Protein AF-A0A9Q0EHQ5-F1 (afdb_monomer)

Organism: NCBI:txid630683

pLDDT: mean 83.18, std 15.39, range [36.91, 96.44]

Radius of gyration: 25.0 Å; Cα contacts (8 Å, |Δi|>4): 303; chains: 1; bounding box: 48×62×59 Å

Nearest PDB structures (foldseek):
  5j67-assembly4_D  TM=9.734E-01  e=1.159E-22  Homo sapiens
  5j67-assembly2_B  TM=9.767E-01  e=1.546E-22  Homo sapiens
  5j67-assembly3_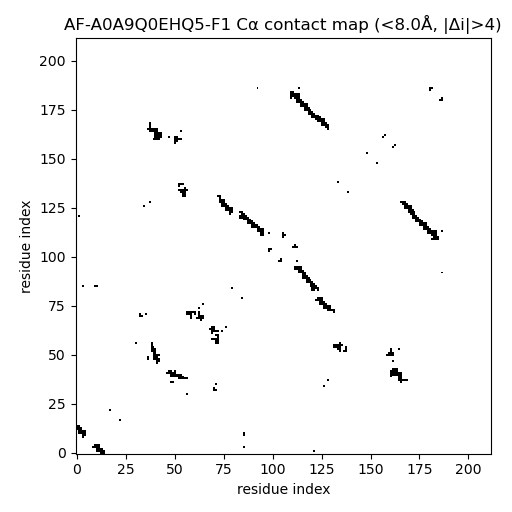C  TM=9.743E-01  e=1.946E-22  Homo sapiens
  5j69-assembly2_B-3  TM=9.612E-01  e=1.459E-22  Homo sapiens
  5j69-assembly1_A-2  TM=8.708E-01  e=6.902E-22  Homo sapiens

InterPro domains:
  IPR020864 Membrane attack complex component/perforin (MACPF) domain [PF01823] (116-192)
  IPR026995 Astrotactin [PTHR16592] (1-196)

Sequence (212 aa):
EYKLAADGRSCLLQTDTCEGARCPRHQVPFNHTLFGEMLHGYNNKSQEVNLGQIFQMTFRDNNFIKDFPQLADGLMVIPLPVEEQCRGVLSEPLPNLQLLTGDAQFNEAMGYPMVQQWRVRSNLYRVKLSSITLSAGFSKVLKTLSAESLRAELLVFLQQYGSHYLSEALYGSELSCNIYFPSKKAQQQLWLQYQKVIVDLYTTHITERGSE

Solvent-accessible surface area (backbone atoms only — not comparable to full-atom values): 12479 Å² total; per-residue (Å²): 95,73,41,78,32,98,81,77,79,47,72,40,74,73,50,75,81,81,82,55,99,81,50,81,77,74,80,62,55,95,86,66,53,82,77,42,55,51,34,11,8,25,22,84,88,81,69,45,67,60,24,42,59,48,34,48,83,45,70,84,50,93,46,67,49,93,98,53,71,80,34,44,46,35,62,46,75,42,74,56,59,73,86,65,38,67,36,72,46,72,53,76,78,39,72,40,60,80,62,63,54,78,90,51,82,73,53,75,92,58,35,62,39,24,33,29,44,40,36,35,33,27,74,40,30,42,37,32,66,46,90,73,55,69,13,72,67,41,53,52,55,54,70,70,56,53,98,82,58,52,73,67,57,55,51,53,46,37,70,48,36,22,76,44,66,50,57,65,49,81,47,62,47,76,51,77,46,78,46,79,33,78,13,55,62,57,46,52,53,53,49,54,52,48,54,49,55,51,53,53,53,54,55,53,58,49,58,62,66,73,75,118

Structure (mmCIF, N/CA/C/O backbone):
data_AF-A0A9Q0EHQ5-F1
#
_entry.id   AF-A0A9Q0EHQ5-F1
#
loop_
_atom_site.group_PDB
_atom_site.id
_atom_site.type_symbol
_atom_site.label_atom_id
_atom_site.label_alt_id
_atom_site.label_comp_id
_atom_site.label_asym_id
_atom_site.label_entity_id
_atom_site.label_seq_id
_atom_site.pdbx_PDB_ins_code
_atom_site.Cartn_x
_atom_site.Cartn_y
_atom_site.Cartn_z
_atom_site.occupancy
_atom_site.B_iso_or_equiv
_atom_site.auth_seq_id
_atom_site.auth_comp_id
_atom_site.auth_asym_id
_atom_site.auth_atom_id
_atom_site.pdbx_PDB_model_num
ATOM 1 N N . GLU A 1 1 ? -6.687 12.410 -10.246 1.00 53.84 1 GLU A N 1
ATOM 2 C CA . GLU A 1 1 ? -5.488 11.877 -10.935 1.00 53.84 1 GLU A CA 1
ATOM 3 C C . GLU A 1 1 ? -4.434 12.969 -11.043 1.00 53.84 1 GLU A C 1
ATOM 5 O O . GLU A 1 1 ? -4.819 14.125 -11.141 1.00 53.84 1 GLU A O 1
ATOM 10 N N . TYR A 1 2 ? -3.139 12.646 -10.985 1.00 61.25 2 TYR A N 1
ATOM 11 C CA . TYR A 1 2 ? -2.051 13.618 -11.162 1.00 61.25 2 TYR A CA 1
ATOM 12 C C . TYR A 1 2 ? -1.172 13.201 -12.341 1.00 61.25 2 TYR A C 1
ATOM 14 O O . TYR A 1 2 ? -0.784 12.037 -12.442 1.00 61.25 2 TYR A O 1
ATOM 22 N N . LYS A 1 3 ? -0.833 14.156 -13.207 1.00 64.75 3 LYS A N 1
ATOM 23 C CA . LYS A 1 3 ? 0.084 13.980 -14.335 1.00 64.75 3 LYS A CA 1
ATOM 24 C C . LYS A 1 3 ? 1.384 14.723 -14.059 1.00 64.75 3 LYS A C 1
ATOM 26 O O . LYS A 1 3 ? 1.354 15.850 -13.574 1.00 64.75 3 LYS A O 1
ATOM 31 N N . LEU A 1 4 ? 2.519 14.120 -14.409 1.00 62.22 4 LEU A N 1
ATOM 32 C CA . LEU A 1 4 ? 3.810 14.807 -14.369 1.00 62.22 4 LEU A CA 1
ATOM 33 C C . LEU A 1 4 ? 3.771 16.027 -15.308 1.00 62.22 4 LEU A C 1
ATOM 35 O O . LEU A 1 4 ? 3.395 15.913 -16.478 1.00 62.22 4 LEU A O 1
ATOM 39 N N . ALA A 1 5 ? 4.110 17.195 -14.775 1.00 69.88 5 ALA A N 1
ATOM 40 C CA . ALA A 1 5 ? 4.168 18.446 -15.506 1.00 69.88 5 ALA A CA 1
ATOM 41 C C . ALA A 1 5 ? 5.309 18.418 -16.533 1.00 69.88 5 ALA A C 1
ATOM 43 O O . ALA A 1 5 ? 6.252 17.631 -16.432 1.00 69.88 5 ALA A O 1
ATOM 44 N N . ALA A 1 6 ? 5.235 19.306 -17.526 1.00 66.81 6 ALA A N 1
ATOM 45 C CA . ALA A 1 6 ? 6.227 19.392 -18.601 1.00 66.81 6 ALA A CA 1
ATOM 46 C C . ALA A 1 6 ? 7.642 19.767 -18.111 1.00 66.81 6 ALA A C 1
ATOM 48 O O . ALA A 1 6 ? 8.610 19.580 -18.840 1.00 66.81 6 ALA A O 1
ATOM 49 N N . ASP A 1 7 ? 7.770 20.261 -16.877 1.00 67.25 7 ASP A N 1
ATOM 50 C CA . ASP A 1 7 ? 9.053 20.540 -16.225 1.00 67.25 7 ASP A CA 1
ATOM 51 C C . ASP A 1 7 ? 9.758 19.278 -15.683 1.00 67.25 7 ASP A C 1
ATOM 53 O O . ASP A 1 7 ? 10.899 19.356 -15.222 1.00 67.25 7 ASP A O 1
ATOM 57 N N . GLY A 1 8 ? 9.084 18.120 -15.717 1.00 67.81 8 GLY A N 1
ATOM 58 C CA . GLY A 1 8 ? 9.585 16.837 -15.225 1.00 67.81 8 GLY A CA 1
ATOM 59 C C . GLY A 1 8 ? 9.796 16.768 -13.709 1.00 67.81 8 GLY A C 1
ATOM 60 O O . GLY A 1 8 ? 10.384 15.799 -13.231 1.00 67.81 8 GLY A O 1
ATOM 61 N N . ARG A 1 9 ? 9.362 17.782 -12.952 1.00 58.88 9 ARG A N 1
ATOM 62 C CA . ARG A 1 9 ? 9.613 17.926 -11.505 1.00 58.88 9 ARG A CA 1
ATOM 63 C C . ARG A 1 9 ? 8.342 18.157 -10.699 1.00 58.88 9 ARG A C 1
ATOM 65 O O . ARG A 1 9 ? 8.301 17.791 -9.529 1.00 58.88 9 ARG A O 1
ATOM 72 N N . SER A 1 10 ? 7.315 18.725 -11.315 1.00 51.94 10 SER A N 1
ATOM 73 C CA . SER A 1 10 ? 6.050 19.053 -10.667 1.00 51.94 10 SER A CA 1
ATOM 74 C C . SER A 1 10 ? 4.953 18.086 -11.111 1.00 51.94 10 SER A C 1
ATOM 76 O O . SER A 1 10 ? 5.002 17.534 -12.205 1.00 51.94 10 SER A O 1
ATOM 78 N N . CYS A 1 11 ? 3.935 17.874 -10.281 1.00 69.00 11 CYS A N 1
ATOM 79 C CA . CYS A 1 11 ? 2.743 17.104 -10.639 1.00 69.00 11 CYS A CA 1
ATOM 80 C C . CYS A 1 11 ? 1.541 18.044 -10.747 1.00 69.00 11 CYS A C 1
ATOM 82 O O . CYS A 1 11 ? 1.252 18.792 -9.817 1.00 69.00 11 CYS A O 1
ATOM 84 N N . LEU A 1 12 ? 0.830 17.992 -11.871 1.00 64.25 12 LEU A N 1
ATOM 85 C CA . LEU A 1 12 ? -0.409 18.727 -12.105 1.00 64.25 12 LEU A CA 1
ATOM 86 C C . LEU A 1 12 ? -1.595 17.823 -11.784 1.00 64.25 12 LEU A C 1
ATOM 88 O O . LEU A 1 12 ? -1.669 16.695 -12.277 1.00 64.25 12 LEU A O 1
ATOM 92 N N . LEU A 1 13 ? -2.525 18.315 -10.969 1.00 63.28 13 LEU A N 1
ATOM 93 C CA . LEU A 1 13 ? -3.799 17.645 -10.736 1.00 63.28 13 LEU A CA 1
ATOM 94 C C . LEU A 1 13 ? -4.579 17.623 -12.062 1.00 63.28 13 LEU A C 1
ATOM 96 O O . LEU A 1 13 ? -4.872 18.661 -12.642 1.00 63.28 13 LEU A O 1
ATOM 100 N N . GLN A 1 14 ? -4.862 16.430 -12.571 1.00 56.75 14 GLN A N 1
ATOM 101 C CA . GLN A 1 14 ? -5.563 16.195 -13.834 1.00 56.75 14 GLN A CA 1
ATOM 102 C C . GLN A 1 14 ? -7.089 16.177 -13.680 1.00 56.75 14 GLN A C 1
ATOM 104 O O . GLN A 1 14 ? -7.806 16.257 -14.673 1.00 56.75 14 GLN A O 1
ATOM 109 N N . THR A 1 15 ? -7.589 16.083 -12.449 1.00 50.59 15 THR A N 1
ATOM 110 C CA . THR A 1 15 ? -9.020 16.124 -12.134 1.00 50.59 15 THR A CA 1
ATOM 111 C C . THR A 1 15 ? -9.221 16.994 -10.904 1.00 50.59 15 THR A C 1
ATOM 113 O O . THR A 1 15 ? -8.851 16.570 -9.807 1.00 50.59 15 THR A O 1
ATOM 116 N N . ASP A 1 16 ? -9.800 18.181 -11.075 1.00 50.28 16 ASP A N 1
ATOM 117 C CA . ASP A 1 16 ? -10.317 18.946 -9.943 1.00 50.28 16 ASP A CA 1
ATOM 118 C C . ASP A 1 16 ? -11.328 18.109 -9.156 1.00 50.28 16 ASP A C 1
ATOM 120 O O . ASP A 1 16 ? -12.024 17.237 -9.693 1.00 50.28 16 ASP A O 1
ATOM 124 N N . THR A 1 17 ? -11.390 18.387 -7.858 1.00 53.06 17 THR A N 1
ATOM 125 C CA . THR A 1 17 ? -12.430 17.925 -6.947 1.00 53.06 17 THR A CA 1
ATOM 126 C C . THR A 1 17 ? -13.787 18.123 -7.617 1.00 53.06 17 THR A C 1
ATOM 128 O O . THR A 1 17 ? -14.122 19.225 -8.043 1.00 53.06 17 THR A O 1
ATOM 131 N N . CYS A 1 18 ? -14.562 17.049 -7.763 1.00 46.91 18 CYS A N 1
ATOM 132 C CA . CYS A 1 18 ? -15.895 17.120 -8.349 1.00 46.91 18 CYS A CA 1
ATOM 133 C C . CYS A 1 18 ? -16.799 17.946 -7.411 1.00 46.91 18 CYS A C 1
ATOM 135 O O . CYS A 1 18 ? -17.417 17.404 -6.497 1.00 46.91 18 CYS A O 1
ATOM 137 N N . GLU A 1 19 ? -16.851 19.265 -7.600 1.00 48.97 19 GLU A N 1
ATOM 138 C CA . GLU A 1 19 ? -17.782 20.161 -6.918 1.00 48.97 19 GLU A CA 1
ATOM 139 C C . GLU A 1 19 ? -18.944 20.492 -7.860 1.00 48.97 19 GLU A C 1
ATOM 141 O O . GLU A 1 19 ? -18.844 21.312 -8.771 1.00 48.97 19 GLU A O 1
ATOM 146 N N . GLY A 1 20 ? -20.075 19.808 -7.667 1.00 45.97 20 GLY A N 1
ATOM 147 C CA . GLY A 1 20 ? -21.303 20.074 -8.412 1.00 45.97 20 GLY A CA 1
ATOM 148 C C . GLY A 1 20 ? -22.399 19.029 -8.196 1.00 45.97 20 GLY A C 1
ATOM 149 O O . GLY A 1 20 ? -22.145 17.880 -7.844 1.00 45.97 20 GLY A O 1
ATOM 150 N N . ALA A 1 21 ? -23.650 19.411 -8.470 1.00 46.53 21 ALA A N 1
ATOM 151 C CA . ALA A 1 21 ? -24.849 18.579 -8.282 1.00 46.53 21 ALA A CA 1
ATOM 152 C C . ALA A 1 21 ? -24.917 17.304 -9.160 1.00 46.53 21 ALA A C 1
ATOM 154 O O . ALA A 1 21 ? -25.883 16.550 -9.068 1.00 46.53 21 ALA A O 1
ATOM 155 N N . ARG A 1 22 ? -23.914 17.062 -10.018 1.00 42.91 22 ARG A N 1
ATOM 156 C CA . ARG A 1 22 ? -23.793 15.881 -10.896 1.00 42.91 22 ARG A CA 1
ATOM 157 C C . ARG A 1 22 ? -22.678 14.917 -10.483 1.00 42.91 22 ARG A C 1
ATOM 159 O O . ARG A 1 22 ? -22.428 13.950 -11.195 1.00 42.91 22 ARG A O 1
ATOM 166 N N . CYS A 1 23 ? -22.017 15.153 -9.355 1.00 48.25 23 CYS A N 1
ATOM 167 C CA . CYS A 1 23 ? -21.109 14.170 -8.781 1.00 48.25 23 CYS A CA 1
ATOM 168 C C . CYS A 1 23 ? -21.962 13.104 -8.081 1.00 48.25 23 CYS A C 1
ATOM 170 O O . CYS A 1 23 ? -22.806 13.467 -7.253 1.00 48.25 23 CYS A O 1
ATOM 172 N N . PRO A 1 24 ? -21.805 11.806 -8.393 1.00 44.09 24 PRO A N 1
ATOM 173 C CA . PRO A 1 24 ? -22.504 10.768 -7.658 1.00 44.09 24 PRO A CA 1
ATOM 174 C C . PRO A 1 24 ? -22.048 10.864 -6.204 1.00 44.09 24 PRO A C 1
ATOM 176 O O . PRO A 1 24 ? -20.905 10.526 -5.891 1.00 44.09 24 PRO A O 1
ATOM 179 N N . ARG A 1 25 ? -22.929 11.350 -5.317 1.00 41.81 25 ARG A N 1
ATOM 180 C CA . ARG A 1 25 ? -22.778 11.166 -3.873 1.00 41.81 25 ARG A CA 1
ATOM 181 C C . ARG A 1 25 ? -22.682 9.664 -3.674 1.00 41.81 25 ARG A C 1
ATOM 183 O O . ARG A 1 25 ? -23.703 8.981 -3.667 1.00 41.81 25 ARG A O 1
ATOM 190 N N . HIS A 1 26 ? -21.464 9.144 -3.582 1.00 43.25 26 HIS A N 1
ATOM 191 C CA . HIS A 1 26 ? -21.271 7.783 -3.140 1.00 43.25 26 HIS A CA 1
ATOM 192 C C . HIS A 1 26 ? -21.813 7.788 -1.717 1.00 43.25 26 HIS A C 1
ATOM 194 O O . HIS A 1 26 ? -21.228 8.403 -0.827 1.00 43.25 26 HIS A O 1
ATOM 200 N N . GLN A 1 27 ? -22.995 7.203 -1.522 1.00 36.91 27 GLN A N 1
ATOM 201 C CA . GLN A 1 27 ? -23.454 6.800 -0.204 1.00 36.91 27 GLN A CA 1
ATOM 202 C C . GLN A 1 27 ? -22.488 5.708 0.240 1.00 36.91 27 GLN A C 1
ATOM 204 O O . GLN A 1 27 ? -22.736 4.520 0.061 1.00 36.91 27 GLN A O 1
ATOM 209 N N . VAL A 1 28 ? -21.320 6.135 0.711 1.00 46.56 28 VAL A N 1
ATOM 210 C CA . VAL A 1 28 ? -20.361 5.275 1.372 1.00 46.56 28 VAL A CA 1
ATOM 211 C C . VAL A 1 28 ? -21.112 4.754 2.599 1.00 46.56 28 VAL A C 1
ATOM 213 O O . VAL A 1 28 ? -21.587 5.572 3.394 1.00 46.56 28 VAL A O 1
ATOM 216 N N . PRO A 1 29 ? -21.342 3.433 2.721 1.00 52.78 29 PRO A N 1
ATOM 217 C CA . PRO A 1 29 ? -21.999 2.874 3.892 1.00 52.78 29 PRO A CA 1
ATOM 218 C C . PRO A 1 29 ? -21.312 3.411 5.145 1.00 52.78 29 PRO A C 1
ATOM 220 O O . PRO A 1 29 ? -20.094 3.566 5.149 1.00 52.78 29 PRO A O 1
ATOM 223 N N . PHE A 1 30 ? -22.069 3.664 6.213 1.00 48.78 30 PHE A N 1
ATOM 224 C CA . PHE A 1 30 ? -21.587 4.312 7.445 1.00 48.78 30 PHE A CA 1
ATOM 225 C C . PHE A 1 30 ? -20.360 3.627 8.095 1.00 48.78 30 PHE A C 1
ATOM 227 O O . PHE A 1 30 ? -19.743 4.194 8.988 1.00 48.78 30 PHE A O 1
ATOM 234 N N . ASN A 1 31 ? -20.000 2.422 7.639 1.00 60.38 31 ASN A N 1
ATOM 235 C CA . ASN A 1 31 ? -18.862 1.627 8.096 1.00 60.38 31 ASN A CA 1
ATOM 236 C C . ASN A 1 31 ? -17.565 1.841 7.293 1.00 60.38 31 ASN A C 1
ATOM 238 O O . ASN A 1 31 ? -16.549 1.241 7.630 1.00 60.38 31 ASN A O 1
ATOM 242 N N . HIS A 1 32 ? -17.579 2.631 6.220 1.00 69.44 32 HIS A N 1
ATOM 243 C CA . HIS A 1 32 ? -16.407 2.851 5.373 1.00 69.44 32 HIS A CA 1
ATOM 244 C C . HIS A 1 32 ? -15.877 4.278 5.580 1.00 69.44 32 HIS A C 1
ATOM 246 O O . HIS A 1 32 ? -16.537 5.259 5.249 1.00 69.44 32 HIS A O 1
ATOM 252 N N . THR A 1 33 ? -14.667 4.377 6.132 1.00 84.12 33 THR A N 1
ATOM 253 C CA . THR A 1 33 ? -13.889 5.617 6.276 1.00 84.12 33 THR A CA 1
ATOM 254 C C . THR A 1 33 ? -12.637 5.540 5.409 1.00 84.12 33 THR A C 1
ATOM 256 O O . THR A 1 33 ? -12.164 4.447 5.091 1.00 84.12 33 THR A O 1
ATOM 259 N N . LEU A 1 34 ? -12.063 6.692 5.059 1.00 88.62 34 LEU A N 1
ATOM 260 C CA . LEU A 1 34 ? -10.724 6.741 4.475 1.00 88.62 34 LEU A CA 1
ATOM 261 C C . LEU A 1 34 ? -9.713 6.116 5.454 1.00 88.62 34 LEU A C 1
ATOM 263 O O . LEU A 1 34 ? -9.806 6.351 6.662 1.00 88.62 34 LEU A O 1
ATOM 267 N N . PHE A 1 35 ? -8.775 5.321 4.928 1.00 92.12 35 PHE A N 1
ATOM 268 C CA . PHE A 1 35 ? -7.794 4.545 5.706 1.00 92.12 35 PHE A CA 1
ATOM 269 C C . PHE A 1 35 ? -8.428 3.540 6.688 1.00 92.12 35 PHE A C 1
ATOM 271 O O . PHE A 1 35 ? -7.820 3.165 7.694 1.00 92.12 35 PHE A O 1
ATOM 278 N N . GLY A 1 36 ? -9.668 3.120 6.418 1.00 90.44 36 GLY A N 1
ATOM 279 C CA . GLY A 1 36 ? -10.447 2.237 7.284 1.00 90.44 36 GLY A CA 1
ATOM 280 C C . GLY A 1 36 ? -9.848 0.843 7.455 1.00 90.44 36 GLY A C 1
ATOM 281 O O . GLY A 1 36 ? -10.126 0.192 8.462 1.00 90.44 36 GLY A O 1
ATOM 282 N N . GLU A 1 37 ? -8.978 0.404 6.545 1.00 93.06 37 GLU A N 1
ATOM 283 C CA . GLU A 1 37 ? -8.236 -0.857 6.636 1.00 93.06 37 GLU A CA 1
ATOM 284 C C . GLU A 1 37 ? -7.427 -0.942 7.935 1.00 93.06 37 GLU A C 1
ATOM 286 O O . GLU A 1 37 ? -7.285 -2.020 8.505 1.00 93.06 37 GLU A O 1
ATOM 291 N N . MET A 1 38 ? -6.957 0.200 8.449 1.00 94.12 38 MET A N 1
ATOM 292 C CA . MET A 1 38 ? -6.228 0.283 9.719 1.00 94.12 38 MET A CA 1
ATOM 293 C C . MET A 1 38 ? -7.088 -0.159 10.913 1.00 94.12 38 MET A C 1
ATOM 295 O O . MET A 1 38 ? -6.572 -0.649 11.910 1.00 94.12 38 MET A O 1
ATOM 299 N N . LEU A 1 39 ? -8.410 -0.001 10.831 1.00 93.62 39 LEU A N 1
ATOM 300 C CA . LEU A 1 39 ? -9.342 -0.345 11.911 1.00 93.62 39 LEU A CA 1
ATOM 301 C C . LEU A 1 39 ? -9.762 -1.824 11.881 1.00 93.62 39 LEU A C 1
ATOM 303 O O . LEU A 1 39 ? -10.444 -2.304 12.796 1.00 93.62 39 LEU A O 1
ATOM 307 N N . HIS A 1 40 ? -9.358 -2.539 10.834 1.00 94.19 40 HIS A N 1
ATOM 308 C CA . HIS A 1 40 ? -9.716 -3.922 10.572 1.00 94.19 40 HIS A CA 1
ATOM 309 C C . HIS A 1 40 ? -8.512 -4.858 10.704 1.00 94.19 40 HIS A C 1
ATOM 311 O O . HIS A 1 40 ? -7.358 -4.439 10.812 1.00 94.19 40 HIS A O 1
ATOM 317 N N . GLY A 1 41 ? -8.798 -6.155 10.720 1.00 93.75 41 GLY A N 1
ATOM 318 C CA . GLY A 1 41 ? -7.781 -7.190 10.745 1.00 93.75 41 GLY A CA 1
ATOM 319 C C . GLY A 1 41 ? -7.065 -7.402 9.419 1.00 93.75 41 GLY A C 1
ATOM 320 O O . GLY A 1 41 ? -7.593 -7.149 8.333 1.00 93.75 41 GLY A O 1
ATOM 321 N N . TYR A 1 42 ? -5.854 -7.933 9.541 1.00 96.44 42 TYR A N 1
ATOM 322 C CA . TYR A 1 42 ? -4.979 -8.363 8.462 1.00 96.44 42 TYR A CA 1
ATOM 323 C C . TYR A 1 42 ? -4.578 -9.824 8.673 1.00 96.44 42 TYR A C 1
ATOM 325 O O . TYR A 1 42 ? -4.187 -10.240 9.771 1.00 96.44 42 TYR A O 1
ATOM 333 N N . ASN A 1 43 ? -4.640 -10.630 7.617 1.00 95.88 43 ASN A N 1
ATOM 334 C CA . ASN A 1 43 ? -4.143 -11.997 7.650 1.00 95.88 43 ASN A CA 1
ATOM 335 C C . ASN A 1 43 ? -2.807 -12.096 6.921 1.00 95.88 43 ASN A C 1
ATOM 337 O O . ASN A 1 43 ? -2.744 -12.070 5.699 1.00 95.88 43 ASN A O 1
ATOM 341 N N . ASN A 1 44 ? -1.734 -12.313 7.681 1.00 93.69 44 ASN A N 1
ATOM 342 C CA . ASN A 1 44 ? -0.387 -12.412 7.129 1.00 93.69 44 ASN A CA 1
ATOM 343 C C . ASN A 1 44 ? -0.197 -13.573 6.135 1.00 93.69 44 ASN A C 1
ATOM 345 O O . ASN A 1 44 ? 0.670 -13.503 5.271 1.00 93.69 44 ASN A O 1
ATOM 349 N N . LYS A 1 45 ? -0.990 -14.648 6.244 1.00 94.06 45 LYS A N 1
ATOM 350 C CA . LYS A 1 45 ? -0.862 -15.810 5.357 1.00 94.06 45 LYS A CA 1
ATOM 351 C C . LYS A 1 45 ? -1.559 -15.597 4.013 1.00 94.06 45 LYS A C 1
ATOM 353 O O . LYS A 1 45 ? -0.980 -15.946 2.991 1.00 94.06 45 LYS A O 1
ATOM 358 N N . SER A 1 46 ? -2.791 -15.081 4.015 1.00 93.06 46 SER A N 1
ATOM 359 C CA . SER A 1 46 ? -3.548 -14.807 2.780 1.00 93.06 46 SER A CA 1
ATOM 360 C C . SER A 1 46 ? -3.265 -13.423 2.193 1.00 93.06 46 SER A C 1
ATOM 362 O O . SER A 1 46 ? -3.641 -13.170 1.056 1.00 93.06 46 SER A O 1
ATOM 364 N N . GLN A 1 47 ? -2.590 -12.548 2.946 1.00 93.56 47 GLN A N 1
ATOM 365 C CA . GLN A 1 47 ? -2.394 -11.126 2.638 1.00 93.56 47 GLN A CA 1
ATOM 366 C C . GLN A 1 47 ? -3.710 -10.343 2.486 1.00 93.56 47 GLN A C 1
ATOM 368 O O . GLN A 1 47 ? -3.741 -9.270 1.889 1.00 93.56 47 GLN A O 1
ATOM 373 N N . GLU A 1 48 ? -4.801 -10.861 3.053 1.00 93.31 48 GLU A N 1
ATOM 374 C CA . GLU A 1 48 ? -6.108 -10.208 3.037 1.00 93.31 48 GLU A CA 1
ATOM 375 C C . GLU A 1 48 ? -6.196 -9.117 4.107 1.00 93.31 48 GLU A C 1
ATOM 377 O O . GLU A 1 48 ? -5.767 -9.295 5.253 1.00 93.31 48 GLU A O 1
ATOM 382 N N . VAL A 1 49 ? -6.798 -7.995 3.718 1.00 92.62 49 VAL A N 1
ATOM 383 C CA . VAL A 1 49 ? -7.125 -6.845 4.571 1.00 92.62 49 VAL A CA 1
ATOM 384 C C . VAL A 1 49 ? -8.637 -6.785 4.812 1.00 92.62 49 VAL A C 1
ATOM 386 O O . VAL A 1 49 ? -9.397 -7.514 4.177 1.00 92.62 49 VAL A O 1
ATOM 389 N N . ASN A 1 50 ? -9.085 -5.889 5.695 1.00 92.38 50 ASN A N 1
ATOM 390 C CA . ASN A 1 50 ? -10.505 -5.685 6.018 1.00 92.38 50 ASN A CA 1
ATOM 391 C C . ASN A 1 50 ? -11.184 -6.892 6.697 1.00 92.38 50 ASN A C 1
ATOM 393 O O . ASN A 1 50 ? -12.392 -7.095 6.571 1.00 92.38 50 ASN A O 1
ATOM 397 N N . LEU A 1 51 ? -10.421 -7.685 7.455 1.00 92.50 51 LEU A N 1
ATOM 398 C CA . LEU A 1 51 ? -10.934 -8.861 8.161 1.00 92.50 51 LEU A CA 1
ATOM 399 C C . LEU A 1 51 ? -11.500 -8.490 9.524 1.00 92.50 51 LEU A C 1
ATOM 401 O O . LEU A 1 51 ? -10.763 -8.398 10.504 1.00 92.50 51 LEU A O 1
ATOM 405 N N . GLY A 1 52 ? -12.815 -8.285 9.582 1.00 91.69 52 GLY A N 1
ATOM 406 C CA . GLY A 1 52 ? -13.512 -7.939 10.816 1.00 91.69 52 GLY A CA 1
ATOM 407 C C . GLY A 1 52 ? -13.046 -6.606 11.415 1.00 91.69 52 GLY A C 1
ATOM 408 O O . GLY A 1 52 ? -11.957 -6.101 11.157 1.00 91.69 52 GLY A O 1
ATOM 409 N N . GLN A 1 53 ? -13.888 -5.987 12.233 1.00 92.69 53 GLN A N 1
ATOM 410 C CA . GLN A 1 53 ? -13.531 -4.717 12.859 1.00 92.69 53 GLN A CA 1
ATOM 411 C C . GLN A 1 53 ? -12.840 -4.966 14.204 1.00 92.69 53 GLN A C 1
ATOM 413 O O . GLN A 1 53 ? -13.492 -5.395 15.161 1.00 92.69 53 GLN A O 1
ATOM 418 N N . ILE A 1 54 ? -11.540 -4.678 14.291 1.00 94.06 54 ILE A N 1
ATOM 419 C CA . ILE A 1 54 ? -10.749 -4.830 15.524 1.00 94.06 54 ILE A CA 1
ATOM 420 C C . ILE A 1 54 ? -10.899 -3.590 16.401 1.00 94.06 54 ILE A C 1
ATOM 422 O O . ILE A 1 54 ? -11.122 -3.705 17.608 1.00 94.06 54 ILE A O 1
ATOM 426 N N . PHE A 1 55 ? -10.843 -2.406 15.795 1.00 94.38 55 PHE A N 1
ATOM 427 C CA . PHE A 1 55 ? -10.865 -1.132 16.502 1.00 94.38 55 PHE A CA 1
ATOM 428 C C . PHE A 1 55 ? -12.157 -0.357 16.267 1.00 94.38 55 PHE A C 1
ATOM 430 O O . PHE A 1 55 ? -12.793 -0.451 15.214 1.00 94.38 55 PHE A O 1
ATOM 437 N N . GLN A 1 56 ? -12.581 0.395 17.277 1.00 91.38 56 GLN A N 1
ATOM 438 C CA . GLN A 1 56 ? -13.784 1.203 17.192 1.00 91.38 56 GLN A CA 1
ATOM 439 C C . GLN A 1 56 ? -13.576 2.363 16.216 1.00 91.38 56 GLN A C 1
ATOM 441 O O . GLN A 1 56 ? -12.572 3.061 16.275 1.00 91.38 56 GLN A O 1
ATOM 446 N N . MET A 1 57 ? -14.559 2.581 15.346 1.00 89.56 57 MET A N 1
ATOM 447 C CA . MET A 1 57 ? -14.594 3.744 14.468 1.00 89.56 57 MET A CA 1
ATOM 448 C C . MET A 1 57 ? -15.496 4.813 15.089 1.00 89.56 57 MET A C 1
ATOM 450 O O . MET A 1 57 ? -16.704 4.603 15.228 1.00 89.56 57 MET A O 1
ATOM 454 N N . THR A 1 58 ? -14.912 5.940 15.484 1.00 88.31 58 THR A N 1
ATOM 455 C CA . THR A 1 58 ? -15.625 7.126 15.978 1.00 88.31 58 THR A CA 1
ATOM 456 C C . THR A 1 58 ? -15.107 8.380 15.281 1.00 88.31 58 THR A C 1
ATOM 458 O O . THR A 1 58 ? -14.047 8.348 14.669 1.00 88.31 58 THR A O 1
ATOM 461 N N . PHE A 1 59 ? -15.893 9.454 15.345 1.00 89.69 59 PHE A N 1
ATOM 462 C CA . PHE A 1 59 ? -15.596 10.758 14.741 1.00 89.69 59 PHE A CA 1
ATOM 463 C C . PHE A 1 59 ? -15.804 11.872 15.778 1.00 89.69 59 PHE A C 1
ATOM 465 O O . PHE A 1 59 ? -16.464 12.880 15.519 1.00 89.69 59 PHE A O 1
ATOM 472 N N . ARG A 1 60 ? -15.385 11.616 17.019 1.00 86.69 60 ARG A N 1
ATOM 473 C CA . ARG A 1 60 ? -15.530 12.556 18.138 1.00 86.69 60 ARG A CA 1
ATOM 474 C C . ARG A 1 60 ? -14.387 13.557 18.155 1.00 86.69 60 ARG A C 1
ATOM 476 O O . ARG A 1 60 ? -14.598 14.694 18.572 1.00 86.69 60 ARG A O 1
ATOM 483 N N . ASP A 1 61 ? -13.217 13.140 17.691 1.00 82.88 61 ASP A N 1
ATOM 484 C CA . ASP A 1 61 ? -12.072 14.006 17.525 1.00 82.88 61 ASP A CA 1
ATOM 485 C C . ASP A 1 61 ? -12.229 14.771 16.206 1.00 82.88 61 ASP A C 1
ATOM 487 O O . ASP A 1 61 ? -12.632 14.230 15.172 1.00 82.88 61 ASP A O 1
ATOM 491 N N . ASN A 1 62 ? -11.888 16.061 16.222 1.00 83.75 62 ASN A N 1
ATOM 492 C CA . ASN A 1 62 ? -11.848 16.894 15.018 1.00 83.75 62 ASN A CA 1
ATOM 493 C C . ASN A 1 62 ? -10.589 16.572 14.191 1.00 83.75 62 ASN A C 1
ATOM 495 O O . ASN A 1 62 ? -9.744 17.436 13.953 1.00 83.75 62 ASN A O 1
ATOM 499 N N . ASN A 1 63 ? -10.445 15.309 13.791 1.00 83.00 63 ASN A N 1
ATOM 500 C CA . ASN A 1 63 ? -9.310 14.795 13.042 1.00 83.00 63 ASN A CA 1
ATOM 501 C C . ASN A 1 63 ? -9.465 15.122 11.550 1.00 83.00 63 ASN A C 1
ATOM 503 O O . ASN A 1 63 ? -9.968 14.322 10.757 1.00 83.00 63 ASN A O 1
ATOM 507 N N . PHE A 1 64 ? -9.075 16.343 11.188 1.00 85.06 64 PHE A N 1
ATOM 508 C CA . PHE A 1 64 ? -9.134 16.850 9.822 1.00 85.06 64 PHE A CA 1
ATOM 509 C C . PHE A 1 64 ? -7.747 16.996 9.226 1.00 85.06 64 PHE A C 1
ATOM 511 O O . PHE A 1 64 ? -6.807 17.461 9.872 1.00 85.06 64 PHE A O 1
ATOM 518 N N . ILE A 1 65 ? -7.654 16.655 7.947 1.00 82.00 65 ILE A N 1
ATOM 519 C CA . ILE A 1 65 ? -6.440 16.794 7.156 1.00 82.00 65 ILE A CA 1
ATOM 520 C C . ILE A 1 65 ? -6.797 17.542 5.897 1.00 82.00 65 ILE A C 1
ATOM 522 O O . ILE A 1 65 ? -7.892 17.385 5.357 1.00 82.00 65 ILE A O 1
ATOM 526 N N . LYS A 1 66 ? -5.863 18.383 5.458 1.00 73.75 66 LYS A N 1
ATOM 527 C CA . LYS A 1 66 ? -6.006 19.141 4.226 1.00 73.75 66 LYS A CA 1
ATOM 528 C C . LYS A 1 66 ? -6.417 18.186 3.097 1.00 73.75 66 LYS A C 1
ATOM 530 O O . LYS A 1 66 ? -5.804 17.134 2.934 1.00 73.75 66 LYS A O 1
ATOM 535 N N . ASP A 1 67 ? -7.471 18.565 2.379 1.00 74.69 67 ASP A N 1
ATOM 536 C CA . ASP A 1 67 ? -8.017 17.862 1.210 1.00 74.69 67 ASP A CA 1
ATOM 537 C C . ASP A 1 67 ? -8.857 16.592 1.494 1.00 74.69 67 ASP A C 1
ATOM 539 O O . ASP A 1 67 ? -9.374 15.990 0.553 1.00 74.69 67 ASP A O 1
ATOM 543 N N . PHE A 1 68 ? -9.084 16.214 2.763 1.00 82.50 68 PHE A N 1
ATOM 544 C CA . PHE A 1 68 ? -9.910 15.052 3.130 1.00 82.50 68 PHE A CA 1
ATOM 545 C C . PHE A 1 68 ? -11.092 15.397 4.054 1.00 82.50 68 PHE A C 1
ATOM 547 O O . PHE A 1 68 ? -11.027 16.361 4.821 1.00 82.50 68 PHE A O 1
ATOM 554 N N . PRO A 1 69 ? -12.181 14.598 4.021 1.00 85.50 69 PRO A N 1
ATOM 555 C CA . PRO A 1 69 ? -13.232 14.671 5.034 1.00 85.50 69 PRO A CA 1
ATOM 556 C C . PRO A 1 69 ? -12.703 14.256 6.418 1.00 85.50 69 PRO A C 1
ATOM 558 O O . PRO A 1 69 ? -11.573 13.786 6.552 1.00 85.50 69 PRO A O 1
ATOM 561 N N . GLN A 1 70 ? -13.539 14.411 7.450 1.00 87.62 70 GLN A N 1
ATOM 562 C CA . GLN A 1 70 ? -13.203 13.986 8.811 1.00 87.62 70 GLN A CA 1
ATOM 563 C C . GLN A 1 70 ? -12.775 12.513 8.833 1.00 87.62 70 GLN A C 1
ATOM 565 O O . GLN A 1 70 ? -13.481 11.645 8.313 1.00 87.62 70 GLN A O 1
ATOM 570 N N . LEU A 1 71 ? -11.623 12.244 9.442 1.00 90.19 71 LEU A N 1
ATOM 571 C CA . LEU A 1 71 ? -11.086 10.899 9.605 1.00 90.19 71 LEU A CA 1
ATOM 572 C C . LEU A 1 71 ? -11.546 10.294 10.927 1.00 90.19 71 LEU A C 1
ATOM 574 O O . LEU A 1 71 ? -11.907 11.011 11.859 1.00 90.19 71 LEU A O 1
ATOM 578 N N . ALA A 1 72 ? -11.498 8.965 11.010 1.00 89.62 72 ALA A N 1
ATOM 579 C CA . ALA A 1 72 ? -11.769 8.283 12.262 1.00 89.62 72 ALA A CA 1
ATOM 580 C C . ALA A 1 72 ? -10.744 8.664 13.346 1.00 89.62 72 ALA A C 1
ATOM 582 O O . ALA A 1 72 ? -9.564 8.925 13.071 1.00 89.62 72 ALA A O 1
ATOM 583 N N . ASP A 1 73 ? -11.216 8.668 14.586 1.00 89.56 73 ASP A N 1
ATOM 584 C CA . ASP A 1 73 ? -10.413 8.945 15.770 1.00 89.56 73 ASP A CA 1
ATOM 585 C C . ASP A 1 73 ? -9.258 7.933 15.887 1.00 89.56 73 ASP A C 1
ATOM 587 O O . ASP A 1 73 ? -9.374 6.761 15.519 1.00 89.56 73 ASP A O 1
ATOM 591 N N . GLY A 1 74 ? -8.113 8.395 16.389 1.00 87.81 74 GLY A N 1
ATOM 592 C CA . GLY A 1 74 ? -6.913 7.571 16.561 1.00 87.81 74 GLY A CA 1
ATOM 593 C C . GLY A 1 74 ? -6.123 7.260 15.282 1.00 87.81 74 GLY A C 1
ATOM 594 O O . GLY A 1 74 ? -5.077 6.613 15.355 1.00 87.81 74 GLY A O 1
ATOM 595 N N . LEU A 1 75 ? -6.551 7.741 14.110 1.00 92.12 75 LEU A N 1
ATOM 596 C CA . LEU A 1 75 ? -5.739 7.701 12.890 1.00 92.12 75 LEU A CA 1
ATOM 597 C C . LEU A 1 75 ? -4.841 8.937 12.804 1.00 92.12 75 LEU A C 1
ATOM 599 O O . LEU A 1 75 ? -5.314 10.060 12.661 1.00 92.12 75 LEU A O 1
ATOM 603 N N . MET A 1 76 ? -3.529 8.735 12.834 1.00 92.12 76 MET A N 1
ATOM 604 C CA . MET A 1 76 ? -2.543 9.783 12.593 1.00 92.12 76 MET A CA 1
ATOM 605 C C . MET A 1 76 ? -2.006 9.647 11.174 1.00 92.12 76 MET A C 1
ATOM 607 O O . MET A 1 76 ? -1.315 8.682 10.855 1.00 92.12 76 MET A O 1
ATOM 611 N N . VAL A 1 77 ? -2.290 10.621 10.319 1.00 92.81 77 VAL A N 1
ATOM 612 C CA . VAL A 1 77 ? -1.861 10.601 8.917 1.00 92.81 77 VAL A CA 1
ATOM 613 C C . VAL A 1 77 ? -0.863 11.728 8.690 1.00 92.81 77 VAL A C 1
ATOM 615 O O . VAL A 1 77 ? -1.086 12.877 9.069 1.00 92.81 77 VAL A O 1
ATOM 618 N N . ILE A 1 78 ? 0.255 11.384 8.066 1.00 92.56 78 ILE A N 1
ATOM 619 C CA . ILE A 1 78 ? 1.398 12.265 7.869 1.00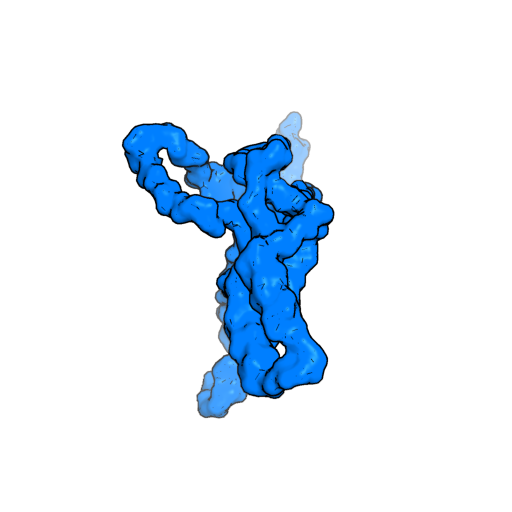 92.56 78 ILE A CA 1
ATOM 620 C C . ILE A 1 78 ? 1.731 12.253 6.372 1.00 92.56 78 ILE A C 1
ATOM 622 O O . ILE A 1 78 ? 2.122 11.198 5.858 1.00 92.56 78 ILE A O 1
ATOM 626 N N . PRO A 1 79 ? 1.582 13.377 5.646 1.00 92.19 79 PRO A N 1
ATOM 627 C CA . PRO A 1 79 ? 2.026 13.448 4.258 1.00 92.19 79 PRO A CA 1
ATOM 628 C C . PRO A 1 79 ? 3.544 13.250 4.190 1.00 92.19 79 PRO A C 1
ATOM 630 O O . PRO A 1 79 ? 4.286 13.779 5.020 1.00 92.19 79 PRO A O 1
ATOM 633 N N . LEU A 1 80 ? 4.016 12.469 3.216 1.00 92.31 80 LEU A N 1
ATOM 634 C CA . LEU A 1 80 ? 5.456 12.295 3.019 1.00 92.31 80 LEU A CA 1
ATOM 635 C C . LEU A 1 80 ? 6.106 13.590 2.492 1.00 92.31 80 LEU A C 1
ATOM 637 O O . LEU A 1 80 ? 5.431 14.349 1.788 1.00 92.31 80 LEU A O 1
ATOM 641 N N . PRO A 1 81 ? 7.404 13.813 2.786 1.00 91.44 81 PRO A N 1
ATOM 642 C CA . PRO A 1 81 ? 8.172 14.943 2.264 1.00 91.44 81 PRO A CA 1
ATOM 643 C C . PRO A 1 81 ? 8.140 15.026 0.735 1.00 91.44 81 PRO A C 1
ATOM 645 O O . PRO A 1 81 ? 8.025 14.005 0.054 1.00 91.44 81 PRO A O 1
ATOM 648 N N . VAL A 1 82 ? 8.266 16.241 0.195 1.00 87.88 82 VAL A N 1
ATOM 649 C CA . VAL A 1 82 ? 8.129 16.516 -1.247 1.00 87.88 82 VAL A CA 1
ATOM 650 C C . VAL A 1 82 ? 9.145 15.762 -2.107 1.00 87.88 82 VAL A C 1
ATOM 652 O O . VAL A 1 82 ? 8.860 15.470 -3.261 1.00 87.88 82 VAL A O 1
ATOM 655 N N . GLU A 1 83 ? 10.291 15.383 -1.546 1.00 88.75 83 GLU A N 1
ATOM 656 C CA . GLU A 1 83 ? 11.345 14.610 -2.211 1.00 88.75 83 GLU A CA 1
ATOM 657 C C . GLU A 1 83 ? 10.922 13.164 -2.516 1.00 88.75 83 GLU A C 1
ATOM 659 O O . GLU A 1 83 ? 11.463 12.523 -3.422 1.00 88.75 83 GLU A O 1
ATOM 664 N N . GLU A 1 84 ? 9.964 12.643 -1.748 1.00 87.38 84 GLU A N 1
ATOM 665 C CA . GLU A 1 84 ? 9.371 11.316 -1.927 1.00 87.38 84 GLU A CA 1
ATOM 666 C C . GLU A 1 84 ? 8.055 11.377 -2.720 1.00 87.38 84 GLU A C 1
ATOM 668 O O . GLU A 1 84 ? 7.592 10.362 -3.244 1.00 87.38 84 GLU A O 1
ATOM 673 N N . GLN A 1 85 ? 7.447 12.561 -2.836 1.00 87.75 85 GLN A N 1
ATOM 674 C CA . GLN A 1 85 ? 6.229 12.764 -3.617 1.00 87.75 85 GLN A CA 1
ATOM 675 C C . GLN A 1 85 ? 6.547 12.812 -5.114 1.00 87.75 85 GLN A C 1
ATOM 677 O O . GLN A 1 85 ? 7.482 13.476 -5.548 1.00 87.75 85 GLN A O 1
ATOM 682 N N . CYS A 1 86 ? 5.735 12.132 -5.927 1.00 90.50 86 CYS A N 1
ATOM 683 C CA . CYS A 1 86 ? 5.893 12.083 -7.385 1.00 90.50 86 CYS A CA 1
ATOM 684 C C . CYS A 1 86 ? 7.269 11.579 -7.857 1.00 90.50 86 CYS A C 1
ATOM 686 O O . CYS A 1 86 ? 7.753 11.943 -8.931 1.00 90.50 86 CYS A O 1
ATOM 688 N N . ARG A 1 87 ? 7.896 10.692 -7.080 1.00 87.50 87 ARG A N 1
ATOM 689 C CA . ARG A 1 87 ? 9.209 10.139 -7.401 1.00 87.50 87 ARG A CA 1
ATOM 690 C C . ARG A 1 87 ? 9.090 8.905 -8.294 1.00 87.50 87 ARG A C 1
ATOM 692 O O . ARG A 1 87 ? 8.474 7.903 -7.922 1.00 87.50 87 ARG A O 1
ATOM 699 N N . GLY A 1 88 ? 9.731 8.975 -9.460 1.00 91.19 88 GLY A N 1
ATOM 700 C CA . GLY A 1 88 ? 9.938 7.843 -10.359 1.00 91.19 88 GLY A CA 1
ATOM 701 C C . GLY A 1 88 ? 11.225 7.086 -10.037 1.00 91.19 88 GLY A C 1
ATOM 702 O O . GLY A 1 88 ? 12.282 7.691 -9.869 1.00 91.19 88 GLY A O 1
ATOM 703 N N . VAL A 1 89 ? 11.152 5.761 -9.974 1.00 92.19 89 VAL A N 1
ATOM 704 C CA . VAL A 1 89 ? 12.301 4.864 -9.824 1.00 92.19 89 VAL A CA 1
ATOM 705 C C . VAL A 1 89 ? 12.275 3.855 -10.963 1.00 92.19 89 VAL A C 1
ATOM 707 O O . VAL A 1 89 ? 11.268 3.184 -11.189 1.00 92.19 89 VAL A O 1
ATOM 710 N N . LEU A 1 90 ? 13.391 3.756 -11.679 1.00 94.56 90 LEU A N 1
ATOM 711 C CA . LEU A 1 90 ? 13.637 2.725 -12.678 1.00 94.56 90 LEU A CA 1
ATOM 712 C C . LEU A 1 90 ? 14.506 1.639 -12.033 1.00 94.56 90 LEU A C 1
ATOM 714 O O . LEU A 1 90 ? 15.554 1.953 -11.472 1.00 94.56 90 LEU A O 1
ATOM 718 N N . SER A 1 91 ? 14.059 0.386 -12.068 1.00 94.94 91 SER A N 1
ATOM 719 C CA . SER A 1 91 ? 14.820 -0.750 -11.543 1.00 94.94 91 SER A CA 1
ATOM 720 C C . SER A 1 91 ? 16.023 -1.066 -12.429 1.00 94.94 91 SER A C 1
ATOM 722 O O . SER A 1 91 ? 16.066 -0.677 -13.594 1.00 94.94 91 SER A O 1
ATOM 724 N N . GLU A 1 92 ? 16.960 -1.863 -11.925 1.00 95.06 92 GLU A N 1
ATOM 725 C CA . GLU A 1 92 ? 17.959 -2.495 -12.788 1.00 95.06 92 GLU A CA 1
ATOM 726 C C . GLU A 1 92 ? 17.286 -3.475 -13.773 1.00 95.06 92 GLU A C 1
ATOM 728 O O . GLU A 1 92 ? 16.242 -4.058 -13.445 1.00 95.06 92 GLU A O 1
ATOM 733 N N . PRO A 1 93 ? 17.836 -3.653 -14.988 1.00 94.62 93 PRO A N 1
ATOM 734 C CA . PRO A 1 93 ? 17.318 -4.605 -15.961 1.00 94.62 93 PRO A CA 1
ATOM 735 C C . PRO A 1 93 ? 17.633 -6.044 -15.528 1.00 94.62 93 PRO A C 1
ATOM 737 O O . PRO A 1 93 ? 18.791 -6.399 -15.294 1.00 94.62 93 PRO A O 1
ATOM 740 N N . LEU A 1 94 ? 16.614 -6.901 -15.485 1.00 95.44 94 LEU A N 1
ATOM 741 C CA . LEU A 1 94 ? 16.727 -8.309 -15.086 1.00 95.44 94 LEU A CA 1
ATOM 742 C C . LEU A 1 94 ? 16.230 -9.241 -16.203 1.00 95.44 94 LEU A C 1
ATOM 744 O O . LEU A 1 94 ? 15.384 -8.830 -16.996 1.00 95.44 94 LEU A O 1
ATOM 748 N N . PRO A 1 95 ? 16.721 -10.490 -16.303 1.00 93.12 95 PRO A N 1
ATOM 749 C CA . PRO A 1 95 ? 16.166 -11.464 -17.240 1.00 93.12 95 PRO A CA 1
ATOM 750 C C . PRO A 1 95 ? 14.685 -11.734 -16.954 1.00 93.12 95 PRO A C 1
ATOM 752 O O . PRO A 1 95 ? 14.283 -11.867 -15.796 1.00 93.12 95 PRO A O 1
ATOM 755 N N . ASN A 1 96 ? 13.868 -11.843 -18.000 1.00 91.69 96 ASN A N 1
ATOM 756 C CA . ASN A 1 96 ? 12.450 -12.141 -17.842 1.00 91.69 96 ASN A CA 1
ATOM 757 C C . ASN A 1 96 ? 12.244 -13.631 -17.535 1.00 91.69 96 ASN A C 1
ATOM 759 O O . ASN A 1 96 ? 12.122 -14.449 -18.444 1.00 91.69 96 ASN A O 1
ATOM 763 N N . LEU A 1 97 ? 12.163 -13.966 -16.246 1.00 89.25 97 LEU A N 1
ATOM 764 C CA . LEU A 1 97 ? 12.009 -15.344 -15.774 1.00 89.25 97 LEU A CA 1
ATOM 765 C C . LEU A 1 97 ? 10.763 -16.041 -16.335 1.00 89.25 97 LEU A C 1
ATOM 767 O O . LEU A 1 97 ? 10.817 -17.239 -16.577 1.00 89.25 97 LEU A O 1
ATOM 771 N N . GLN A 1 98 ? 9.679 -15.307 -16.608 1.00 87.19 98 GLN A N 1
ATOM 772 C CA . GLN A 1 98 ? 8.447 -15.890 -17.160 1.00 87.19 98 GLN A CA 1
ATOM 773 C C . GLN A 1 98 ? 8.660 -16.495 -18.554 1.00 87.19 98 GLN A C 1
ATOM 775 O O . GLN A 1 98 ? 7.995 -17.459 -18.912 1.00 87.19 98 GLN A O 1
ATOM 780 N N . LEU A 1 99 ? 9.604 -15.948 -19.329 1.00 85.00 99 LEU A N 1
ATOM 781 C CA . LEU A 1 99 ? 9.979 -16.457 -20.653 1.00 85.00 99 LEU A CA 1
ATOM 782 C C . LEU A 1 99 ? 11.079 -17.528 -20.596 1.00 85.00 99 LEU A C 1
ATOM 784 O O . LEU A 1 99 ? 11.436 -18.094 -21.626 1.00 85.00 99 LEU A O 1
ATOM 788 N N . LEU A 1 100 ? 11.638 -17.784 -19.41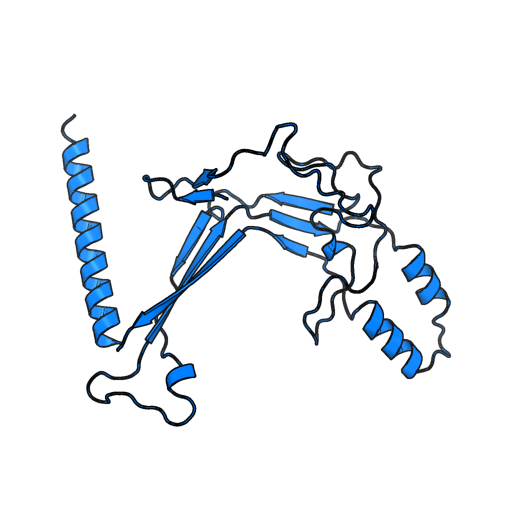0 1.00 83.12 100 LEU A N 1
ATOM 789 C CA . LEU A 1 100 ? 12.701 -18.768 -19.181 1.00 83.12 100 LEU A CA 1
ATOM 790 C C . LEU A 1 100 ? 12.195 -20.021 -18.456 1.00 83.12 100 LEU A C 1
ATOM 792 O O . LEU A 1 100 ? 12.934 -20.990 -18.306 1.00 83.12 100 LEU A O 1
ATOM 796 N N . THR A 1 101 ? 10.944 -20.011 -18.002 1.00 86.31 101 THR A N 1
ATOM 797 C CA . THR A 1 101 ? 10.262 -21.164 -17.413 1.00 86.31 101 THR A CA 1
ATOM 798 C C . THR A 1 101 ? 9.436 -21.896 -18.471 1.00 86.31 101 THR A C 1
ATOM 800 O O . THR A 1 101 ? 8.659 -21.256 -19.175 1.00 86.31 101 THR A O 1
ATOM 803 N N . GLY A 1 102 ? 9.542 -23.227 -18.545 1.00 83.81 102 GLY A N 1
ATOM 804 C CA . GLY A 1 102 ? 8.815 -24.050 -19.525 1.00 83.81 102 GLY A CA 1
ATOM 805 C C . GLY A 1 102 ? 9.580 -24.212 -20.842 1.00 83.81 102 GLY A C 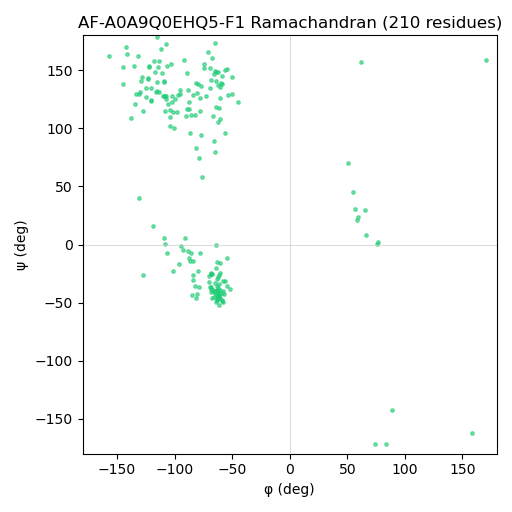1
ATOM 806 O O . GLY A 1 102 ? 10.806 -24.322 -20.829 1.00 83.81 102 GLY A O 1
ATOM 807 N N . ASP A 1 103 ? 8.864 -24.214 -21.970 1.00 79.50 103 ASP A N 1
ATOM 808 C CA . ASP A 1 103 ? 9.451 -24.313 -23.314 1.00 79.50 103 ASP A CA 1
ATOM 809 C C . ASP A 1 103 ? 10.023 -22.956 -23.754 1.00 79.50 103 ASP A C 1
ATOM 811 O O . ASP A 1 103 ? 9.439 -22.219 -24.553 1.00 79.50 103 ASP A O 1
ATOM 815 N N . ALA A 1 104 ? 11.167 -22.596 -23.175 1.00 77.00 104 ALA A N 1
ATOM 816 C CA . ALA A 1 104 ? 11.835 -21.328 -23.429 1.00 77.00 104 ALA A CA 1
ATOM 817 C C . ALA A 1 104 ? 12.352 -21.260 -24.875 1.00 77.00 104 ALA A C 1
ATOM 819 O O . ALA A 1 104 ? 13.320 -21.926 -25.242 1.00 77.00 104 ALA A O 1
ATOM 820 N N . GLN A 1 105 ? 11.733 -20.408 -25.692 1.00 77.19 105 GLN A N 1
ATOM 821 C CA . GLN A 1 105 ? 12.231 -20.074 -27.023 1.00 77.19 105 GLN A CA 1
ATOM 822 C C . GLN A 1 105 ? 12.872 -18.691 -26.998 1.00 77.19 105 GLN A C 1
ATOM 824 O O . GLN A 1 105 ? 12.191 -17.666 -27.003 1.00 77.19 105 GLN A O 1
ATOM 829 N N . PHE A 1 106 ? 14.202 -18.656 -26.969 1.00 77.62 106 PHE A N 1
ATOM 830 C CA . PHE A 1 106 ? 14.972 -17.428 -27.123 1.00 77.62 106 PHE A CA 1
ATOM 831 C C . PHE A 1 106 ? 16.145 -17.657 -28.075 1.00 77.62 106 PHE A C 1
ATOM 833 O O . PHE A 1 106 ? 16.635 -18.770 -28.247 1.00 77.62 106 PHE A O 1
ATOM 840 N N . ASN A 1 107 ? 16.586 -16.584 -28.725 1.00 81.25 107 ASN A N 1
ATOM 841 C CA . ASN A 1 107 ? 17.737 -16.637 -29.613 1.00 81.25 107 ASN A CA 1
ATOM 842 C C . ASN A 1 107 ? 19.024 -16.524 -28.782 1.00 81.25 107 ASN A C 1
ATOM 844 O O . ASN A 1 107 ? 19.320 -15.452 -28.255 1.00 81.25 107 ASN A O 1
ATOM 848 N N . GLU A 1 108 ? 19.810 -17.600 -28.702 1.00 82.81 108 GLU A N 1
ATOM 849 C CA . GLU A 1 108 ? 21.082 -17.629 -27.963 1.00 82.81 108 GLU A CA 1
ATOM 850 C C . GLU A 1 108 ? 22.055 -16.522 -28.394 1.00 82.81 108 GLU A C 1
ATOM 852 O O . GLU A 1 108 ? 22.727 -15.930 -27.551 1.00 82.81 108 GLU A O 1
ATOM 857 N N . ALA A 1 109 ? 22.086 -16.174 -29.686 1.00 85.50 109 ALA A N 1
ATOM 858 C CA . ALA A 1 109 ? 22.948 -15.112 -30.203 1.00 85.50 109 ALA A CA 1
ATOM 859 C C . ALA A 1 109 ? 22.501 -13.709 -29.755 1.00 85.50 109 ALA A C 1
ATOM 861 O O . ALA A 1 109 ? 23.323 -12.796 -29.655 1.00 85.50 109 ALA A O 1
ATOM 862 N N . MET A 1 110 ? 21.206 -13.520 -29.482 1.00 83.75 110 MET A N 1
ATOM 863 C CA . MET A 1 110 ? 20.684 -12.283 -28.890 1.00 83.75 110 MET A CA 1
ATOM 864 C C . MET A 1 110 ? 20.822 -12.284 -27.362 1.00 83.75 110 MET A C 1
ATOM 866 O O . MET A 1 110 ? 20.960 -11.219 -26.761 1.00 83.75 110 MET A O 1
ATOM 870 N N . GLY A 1 111 ? 20.852 -13.461 -26.739 1.00 87.19 111 GLY A N 1
ATOM 871 C CA . GLY A 1 111 ? 20.875 -13.639 -25.292 1.00 87.19 111 GLY A CA 1
ATOM 872 C C . GLY A 1 111 ? 19.477 -13.581 -24.674 1.00 87.19 111 GLY A C 1
ATOM 873 O O . GLY A 1 111 ? 18.465 -13.562 -25.373 1.00 87.19 111 GLY A O 1
ATOM 874 N N . TYR A 1 112 ? 19.416 -13.561 -23.341 1.00 90.75 112 TYR A N 1
ATOM 875 C CA . TYR A 1 112 ? 18.139 -13.623 -22.630 1.00 90.75 112 TYR A CA 1
ATOM 876 C C . TYR A 1 112 ? 17.284 -12.357 -22.817 1.00 90.75 112 TYR A C 1
ATOM 878 O O . TYR A 1 112 ? 17.829 -11.243 -22.785 1.00 90.75 112 TYR A O 1
ATOM 886 N N . PRO A 1 113 ? 15.949 -12.509 -22.950 1.00 92.25 113 PRO A N 1
ATOM 887 C CA . PRO A 1 113 ? 15.026 -11.384 -22.919 1.00 92.25 113 PRO A CA 1
ATOM 888 C C . PRO A 1 113 ? 15.073 -10.717 -21.544 1.00 92.25 113 PRO A C 1
ATOM 890 O O . PRO A 1 113 ? 15.161 -11.390 -20.514 1.00 92.25 113 PRO A O 1
ATOM 893 N N . MET A 1 114 ? 15.005 -9.389 -21.522 1.00 94.06 114 MET A N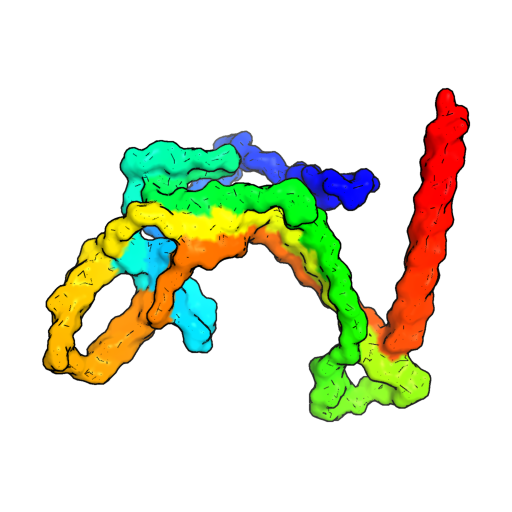 1
ATOM 894 C CA . MET A 1 114 ? 15.127 -8.597 -20.297 1.00 94.06 114 MET A CA 1
ATOM 895 C C . MET A 1 114 ? 13.817 -7.878 -19.988 1.00 94.06 114 MET A C 1
ATOM 897 O O . MET A 1 114 ? 13.050 -7.528 -20.884 1.00 94.06 114 MET A O 1
ATOM 901 N N . VAL A 1 115 ? 13.583 -7.612 -18.712 1.00 95.69 115 VAL A N 1
ATOM 902 C CA . VAL A 1 115 ? 12.496 -6.783 -18.208 1.00 95.69 115 VAL A CA 1
ATOM 903 C C . VAL A 1 115 ? 13.067 -5.741 -17.250 1.00 95.69 115 VAL A C 1
ATOM 905 O O . VAL A 1 115 ? 13.994 -6.016 -16.485 1.00 95.69 115 VAL A O 1
ATOM 908 N N . GLN A 1 116 ? 12.534 -4.527 -17.312 1.00 95.06 116 GLN A N 1
ATOM 909 C CA . GLN A 1 116 ? 12.893 -3.431 -16.420 1.00 95.06 116 GLN A CA 1
ATOM 910 C C . GLN A 1 116 ? 11.614 -2.766 -15.922 1.00 95.06 116 GLN A C 1
ATOM 912 O O . GLN A 1 116 ? 10.731 -2.447 -16.718 1.00 95.06 116 GLN A O 1
ATOM 917 N N . GLN A 1 117 ? 11.492 -2.580 -14.612 1.00 95.12 117 GLN A N 1
ATOM 918 C CA . GLN A 1 117 ? 10.302 -1.997 -14.006 1.00 95.12 117 GLN A CA 1
ATOM 919 C C . GLN A 1 117 ? 10.520 -0.506 -13.770 1.00 95.12 117 GLN A C 1
ATOM 921 O O . GLN A 1 117 ? 11.495 -0.093 -13.144 1.00 95.12 117 GLN A O 1
ATOM 926 N N . TRP A 1 118 ? 9.582 0.305 -14.239 1.00 94.56 118 TRP A N 1
ATOM 927 C CA . TRP A 1 118 ? 9.492 1.716 -13.903 1.00 94.56 118 TRP A CA 1
ATOM 928 C C . TRP A 1 118 ? 8.296 1.933 -12.989 1.00 94.56 118 TRP A C 1
ATOM 930 O O . TRP A 1 118 ? 7.182 1.514 -13.301 1.00 94.56 118 TRP A O 1
ATOM 940 N N . ARG A 1 119 ? 8.525 2.585 -11.854 1.00 94.56 119 ARG A N 1
ATOM 941 C CA . ARG A 1 119 ? 7.491 2.846 -10.860 1.00 94.56 119 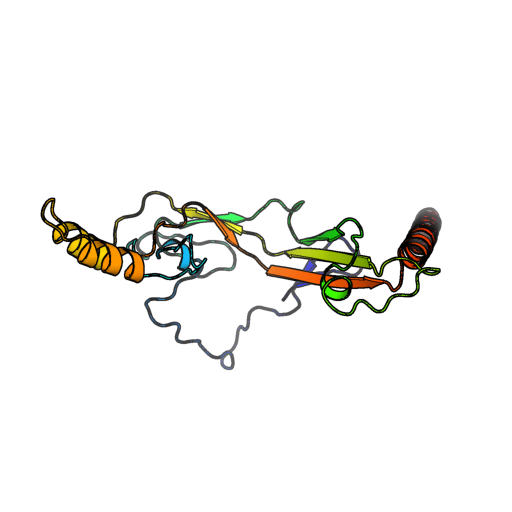ARG A CA 1
ATOM 942 C C . ARG A 1 119 ? 7.492 4.307 -10.460 1.00 94.56 119 ARG A C 1
ATOM 944 O O . ARG A 1 119 ? 8.532 4.826 -10.070 1.00 94.56 119 ARG A O 1
ATOM 951 N N . VAL A 1 120 ? 6.324 4.934 -10.466 1.00 94.75 120 VAL A N 1
ATOM 952 C CA . VAL A 1 120 ? 6.105 6.281 -9.933 1.00 94.75 120 VAL A CA 1
ATOM 953 C C . VAL A 1 120 ? 5.143 6.198 -8.765 1.00 94.75 120 VAL A C 1
ATOM 955 O O . VAL A 1 120 ? 4.085 5.580 -8.866 1.00 94.75 120 VAL A O 1
ATOM 958 N N . ARG A 1 121 ? 5.513 6.835 -7.658 1.00 92.44 121 ARG A N 1
ATOM 959 C CA . ARG A 1 121 ? 4.659 6.968 -6.479 1.00 92.44 121 ARG A CA 1
ATOM 960 C C . ARG A 1 121 ? 4.314 8.427 -6.252 1.00 92.44 121 ARG A C 1
ATOM 962 O O . ARG A 1 121 ? 5.196 9.280 -6.275 1.00 92.44 121 ARG A O 1
ATOM 969 N N . SER A 1 122 ? 3.042 8.713 -6.029 1.00 89.81 122 SER A N 1
ATOM 970 C CA . SER A 1 122 ? 2.523 10.056 -5.789 1.00 89.81 122 SER A CA 1
ATOM 971 C C . SER A 1 122 ? 1.432 10.037 -4.726 1.00 89.81 122 SER A C 1
ATOM 973 O O . SER A 1 122 ? 0.894 8.983 -4.386 1.00 89.81 122 SER A O 1
ATOM 975 N N . ASN A 1 123 ? 1.116 11.218 -4.192 1.00 90.25 123 ASN A N 1
ATOM 976 C CA . ASN A 1 123 ? 0.070 11.397 -3.189 1.00 90.25 123 ASN A CA 1
ATOM 977 C C . ASN A 1 123 ? 0.266 10.495 -1.955 1.00 90.25 123 ASN A C 1
ATOM 979 O O . ASN A 1 123 ? -0.647 9.790 -1.528 1.00 90.25 123 ASN A O 1
ATOM 983 N N . LEU A 1 124 ? 1.501 10.439 -1.454 1.00 93.00 124 LEU A N 1
ATOM 984 C CA . LEU A 1 124 ? 1.918 9.505 -0.419 1.00 93.00 124 LEU A CA 1
ATOM 985 C C . LEU A 1 124 ? 1.590 10.020 0.985 1.00 93.00 124 LEU A C 1
ATOM 987 O O . LEU A 1 124 ? 2.026 11.106 1.378 1.00 93.00 124 LEU A O 1
ATOM 991 N N . TYR A 1 125 ? 0.923 9.182 1.774 1.00 94.25 125 TYR A N 1
ATOM 992 C CA . TYR A 1 125 ? 0.598 9.431 3.173 1.00 94.25 125 TYR A CA 1
ATOM 993 C C . TYR A 1 125 ? 0.984 8.239 4.037 1.00 94.25 125 TYR A C 1
ATOM 995 O O . TYR A 1 125 ? 0.605 7.098 3.777 1.00 94.25 125 TYR A O 1
ATOM 1003 N N . ARG A 1 126 ? 1.719 8.509 5.110 1.00 95.75 126 ARG A N 1
ATOM 1004 C CA . ARG A 1 126 ? 2.023 7.540 6.157 1.00 95.75 126 ARG A CA 1
ATOM 1005 C C . ARG A 1 126 ? 0.925 7.611 7.204 1.00 95.75 126 ARG A C 1
ATOM 1007 O O . ARG A 1 126 ? 0.763 8.643 7.847 1.00 95.75 126 ARG A O 1
ATOM 1014 N N . VAL A 1 127 ? 0.192 6.523 7.376 1.00 95.19 127 VAL A N 1
ATOM 1015 C CA . VAL A 1 127 ? -0.909 6.424 8.333 1.00 95.19 127 VAL A CA 1
ATOM 1016 C C . VAL A 1 127 ? -0.484 5.513 9.470 1.00 95.19 127 VAL A C 1
ATOM 1018 O O . VAL A 1 127 ? -0.032 4.395 9.236 1.00 95.19 127 VAL A O 1
ATOM 1021 N N . LYS A 1 128 ? -0.623 5.994 10.699 1.00 95.50 128 LYS A N 1
ATOM 1022 C CA . LYS A 1 128 ? -0.314 5.279 11.935 1.00 95.50 128 LYS A CA 1
ATOM 1023 C C . LYS A 1 128 ? -1.549 5.227 12.819 1.00 95.50 128 LYS A C 1
ATOM 1025 O O . LYS A 1 128 ? -2.280 6.210 12.911 1.00 95.50 128 LYS A O 1
ATOM 1030 N N . LEU A 1 129 ? -1.747 4.113 13.512 1.00 92.75 129 LEU A N 1
ATOM 1031 C CA . LEU A 1 129 ? -2.707 4.050 14.613 1.00 92.75 129 LEU A CA 1
ATOM 1032 C C . LEU A 1 129 ? -2.087 4.629 15.885 1.00 92.75 129 LEU A C 1
ATOM 1034 O O . LEU A 1 129 ? -0.993 4.236 16.288 1.00 92.75 129 LEU A O 1
ATOM 1038 N N . SER A 1 130 ? -2.808 5.533 16.539 1.00 86.56 130 SER A N 1
ATOM 1039 C CA . SER A 1 130 ? -2.433 6.161 17.802 1.00 86.56 130 SER A CA 1
ATOM 1040 C C . SER A 1 130 ? -3.625 6.166 18.756 1.00 86.56 130 SER A C 1
ATOM 1042 O O . SER A 1 130 ? -4.647 6.765 18.456 1.00 86.56 130 SER A O 1
ATOM 1044 N N . SER A 1 131 ? -3.477 5.535 19.927 1.00 70.75 131 SER A N 1
ATOM 1045 C CA . SER A 1 131 ? -4.451 5.576 21.032 1.00 70.75 131 SER A CA 1
ATOM 1046 C C . SER A 1 131 ? -5.903 5.256 20.632 1.00 70.75 131 SER A C 1
ATOM 1048 O O . SER A 1 131 ? -6.775 6.122 20.684 1.00 70.75 131 SER A O 1
ATOM 1050 N N . ILE A 1 132 ? -6.176 3.996 20.286 1.00 80.75 132 ILE A N 1
ATOM 1051 C CA . ILE A 1 132 ? -7.503 3.553 19.842 1.00 80.75 132 ILE A CA 1
ATOM 1052 C C . ILE A 1 132 ? -8.135 2.509 20.775 1.00 80.75 132 ILE A C 1
ATOM 1054 O O . ILE A 1 132 ? -7.440 1.698 21.391 1.00 80.75 132 ILE A O 1
ATOM 1058 N N . THR A 1 133 ? -9.466 2.519 20.878 1.00 89.94 133 THR A N 1
ATOM 1059 C CA . THR A 1 133 ? -10.242 1.536 21.644 1.00 89.94 133 THR A CA 1
ATOM 1060 C C . THR A 1 133 ? -10.627 0.333 20.784 1.00 89.94 133 THR A C 1
ATOM 1062 O O . THR A 1 133 ? -10.873 0.443 19.581 1.00 89.94 133 THR A O 1
ATOM 1065 N N . LEU A 1 134 ? -10.702 -0.850 21.400 1.00 93.50 134 LEU A N 1
ATOM 1066 C CA . LEU A 1 134 ? -11.199 -2.050 20.724 1.00 93.50 134 LEU A CA 1
ATOM 1067 C C . LEU A 1 134 ? -12.683 -1.902 20.370 1.00 93.50 134 LEU A C 1
ATOM 1069 O O . LEU A 1 134 ? -13.463 -1.305 21.115 1.00 93.50 134 LEU A O 1
ATOM 1073 N N . SER A 1 135 ? -13.093 -2.502 19.254 1.00 93.12 135 SER A N 1
ATOM 1074 C CA . SER A 1 135 ? -14.499 -2.540 18.862 1.00 93.12 135 SER A CA 1
ATOM 1075 C C . SER A 1 135 ? -15.317 -3.352 19.875 1.00 93.12 135 SER A C 1
ATOM 1077 O O . SER A 1 135 ? -14.831 -4.308 20.494 1.00 93.12 135 SER A O 1
ATOM 1079 N N . ALA A 1 136 ? -16.591 -2.989 20.052 1.00 90.88 136 ALA A N 1
ATOM 1080 C CA . ALA A 1 136 ? -17.483 -3.711 20.959 1.00 90.88 136 ALA A CA 1
ATOM 1081 C C . ALA A 1 136 ? -17.683 -5.173 20.520 1.00 90.88 136 ALA A C 1
ATOM 1083 O O . ALA A 1 136 ? -17.731 -6.070 21.363 1.00 90.88 136 ALA A O 1
ATOM 1084 N N . GLY A 1 137 ? -17.752 -5.414 19.204 1.00 89.50 137 GLY A N 1
ATOM 1085 C CA . GLY A 1 137 ? -17.878 -6.753 18.628 1.00 89.50 137 GLY A CA 1
ATOM 1086 C C . GLY A 1 137 ? -16.656 -7.619 18.922 1.00 89.50 137 GLY A C 1
ATOM 1087 O O . GLY A 1 137 ? -16.800 -8.713 19.464 1.00 89.50 137 GLY A O 1
ATOM 1088 N N . PHE A 1 138 ? -15.457 -7.097 18.662 1.00 92.94 138 PHE A N 1
ATOM 1089 C CA . PHE A 1 138 ? -14.204 -7.798 18.941 1.00 92.94 138 PHE A CA 1
ATOM 1090 C C . PHE A 1 138 ? -14.024 -8.073 20.438 1.00 92.94 138 PHE A C 1
ATOM 1092 O O . PHE A 1 138 ? -13.749 -9.201 20.840 1.00 92.94 138 PHE A O 1
ATOM 1099 N N . SER A 1 139 ? -14.294 -7.077 21.287 1.00 93.31 139 SER A N 1
ATOM 1100 C CA . SER A 1 139 ? -14.225 -7.227 22.746 1.00 93.31 139 SER A CA 1
ATOM 1101 C C . SER A 1 139 ? -15.199 -8.279 23.281 1.00 93.31 139 SER A C 1
ATOM 1103 O O . SER A 1 139 ? -14.893 -8.964 24.255 1.00 93.31 139 SER A O 1
ATOM 1105 N N . LYS A 1 140 ? -16.381 -8.423 22.668 1.00 92.00 140 LYS A N 1
ATOM 1106 C CA . LYS A 1 140 ? -17.359 -9.449 23.050 1.00 92.00 140 LYS A CA 1
ATOM 1107 C C . LYS A 1 140 ? -16.838 -10.849 22.734 1.00 92.00 140 LYS A C 1
ATOM 1109 O O . LYS A 1 140 ? -16.913 -11.709 23.604 1.00 92.00 140 LYS A O 1
ATOM 1114 N N . VAL A 1 141 ? -16.284 -11.056 21.538 1.00 91.12 141 VAL A N 1
ATOM 1115 C CA . VAL A 1 141 ? -15.717 -12.353 21.129 1.00 91.12 141 VAL A CA 1
ATOM 1116 C C . VAL A 1 141 ? -14.475 -12.699 21.957 1.00 91.12 141 VAL A C 1
ATOM 1118 O O . VAL A 1 141 ? -14.328 -13.831 22.409 1.00 91.12 141 VAL A O 1
ATOM 1121 N N . LEU A 1 142 ? -13.622 -11.720 22.262 1.00 89.88 142 LEU A N 1
ATOM 1122 C CA . LEU A 1 142 ? -12.484 -11.933 23.160 1.00 89.88 142 LEU A CA 1
ATOM 1123 C C . LEU A 1 142 ? -12.913 -12.377 24.561 1.00 89.88 142 LEU A C 1
ATOM 1125 O O . LEU A 1 142 ? -12.273 -13.243 25.138 1.00 89.88 142 LEU A O 1
ATOM 1129 N N . LYS A 1 143 ? -14.005 -11.824 25.104 1.00 89.50 143 LYS A N 1
ATOM 1130 C CA . LYS A 1 143 ? -14.538 -12.246 26.411 1.00 89.50 143 LYS A CA 1
ATOM 1131 C C . LYS A 1 143 ? -15.126 -13.655 26.397 1.00 89.50 143 LYS A C 1
ATOM 1133 O O . LYS A 1 143 ? -15.200 -14.274 27.452 1.00 89.50 143 LYS A O 1
ATOM 1138 N N . THR A 1 144 ? -15.580 -14.141 25.241 1.00 87.06 144 THR A N 1
ATOM 1139 C CA . THR A 1 144 ? -16.070 -15.521 25.106 1.00 87.06 144 THR A CA 1
ATOM 1140 C C . THR A 1 144 ? -14.940 -16.534 24.970 1.00 87.06 144 THR A C 1
ATOM 1142 O O . THR A 1 144 ? -15.1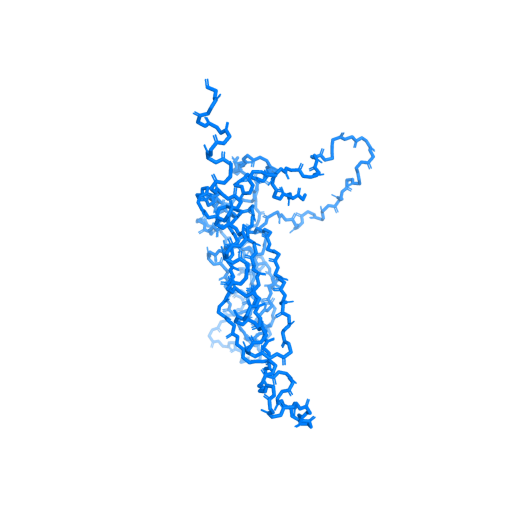42 -17.695 25.303 1.00 87.06 144 THR A O 1
ATOM 1145 N N . LEU A 1 145 ? -13.755 -16.105 24.524 1.00 86.56 145 LEU A N 1
ATOM 1146 C CA . LEU A 1 145 ? -12.568 -16.950 24.486 1.00 86.56 145 LEU A CA 1
ATOM 1147 C C . LEU A 1 145 ? -11.967 -17.048 25.897 1.00 86.56 145 LEU A C 1
ATOM 1149 O O . LEU A 1 145 ? -11.497 -16.065 26.465 1.00 86.56 145 LEU A O 1
ATOM 1153 N N . SER A 1 146 ? -11.986 -18.246 26.471 1.00 82.44 146 SER A N 1
ATOM 1154 C CA . SER A 1 146 ? -11.383 -18.574 27.767 1.00 82.44 146 SER A CA 1
ATOM 1155 C C . SER A 1 146 ? -10.232 -19.578 27.612 1.00 82.44 146 SER A C 1
ATOM 1157 O O . SER A 1 146 ? -9.952 -20.058 26.510 1.00 82.44 146 SER A O 1
ATOM 1159 N N . ALA A 1 147 ? -9.577 -19.941 28.719 1.00 78.19 147 ALA A N 1
ATOM 1160 C CA . ALA A 1 147 ? -8.541 -20.979 28.740 1.00 78.19 147 ALA A CA 1
ATOM 1161 C C . ALA A 1 147 ? -9.042 -22.373 28.297 1.00 78.19 147 ALA A C 1
ATOM 1163 O O . ALA A 1 147 ? -8.231 -23.237 27.979 1.00 78.19 147 ALA A O 1
ATOM 1164 N N . GLU A 1 148 ? -10.360 -22.581 28.255 1.00 84.38 148 GLU A N 1
ATOM 1165 C CA . GLU A 1 148 ? -11.005 -23.834 27.842 1.00 84.38 148 GLU A CA 1
ATOM 1166 C C . GLU A 1 148 ? -11.391 -23.845 26.352 1.00 84.38 148 GLU A C 1
ATOM 1168 O O . GLU A 1 148 ? -11.907 -24.849 25.861 1.00 84.38 148 GLU A O 1
ATOM 1173 N N . SER A 1 149 ? -11.138 -22.751 25.621 1.00 87.56 149 SER A N 1
ATOM 1174 C CA . SER A 1 149 ? -11.527 -22.629 24.210 1.00 87.56 149 SER A CA 1
ATOM 1175 C C . SER A 1 149 ? -10.859 -23.696 23.353 1.00 87.56 149 SER A C 1
ATOM 1177 O O . SER A 1 149 ? -9.649 -23.942 23.438 1.00 87.56 149 SER A O 1
ATOM 1179 N N . LEU A 1 150 ? -11.636 -24.302 22.461 1.00 92.31 150 LEU A N 1
ATOM 1180 C CA . LEU A 1 150 ? -11.129 -25.342 21.578 1.00 92.31 150 LEU A CA 1
ATOM 1181 C C . LEU A 1 150 ? -10.272 -24.731 20.465 1.00 92.31 150 LEU A C 1
ATOM 1183 O O . LEU A 1 150 ? -10.517 -23.630 19.972 1.00 92.31 150 LEU A O 1
ATOM 1187 N N . ARG A 1 151 ? -9.304 -25.506 19.963 1.00 92.75 151 ARG A N 1
ATOM 1188 C CA . ARG A 1 151 ? -8.491 -25.112 18.798 1.00 92.75 151 ARG A CA 1
ATOM 1189 C C . ARG A 1 151 ? -9.349 -24.694 17.598 1.00 92.75 151 ARG A C 1
ATOM 1191 O O . ARG A 1 151 ? -8.973 -23.776 16.878 1.00 92.75 151 ARG A O 1
ATOM 1198 N N . ALA A 1 152 ? -10.473 -25.372 17.368 1.00 92.12 152 ALA A N 1
ATOM 1199 C CA . ALA A 1 152 ? -11.377 -25.061 16.263 1.00 92.12 152 ALA A CA 1
ATOM 1200 C C . ALA A 1 152 ? -11.988 -23.653 16.389 1.00 92.12 152 ALA A C 1
ATOM 1202 O O . ALA A 1 152 ? -12.054 -22.932 15.399 1.00 92.12 152 ALA A O 1
ATOM 1203 N N . GLU A 1 153 ? -12.355 -23.232 17.600 1.00 90.56 153 GLU A N 1
ATOM 1204 C CA . GLU A 1 153 ? -12.920 -21.903 17.866 1.00 90.56 153 GLU A CA 1
ATOM 1205 C C . GLU A 1 153 ? -11.883 -20.800 17.627 1.00 90.56 153 GLU A C 1
ATOM 1207 O O . GLU A 1 153 ? -12.179 -19.788 16.994 1.00 90.56 153 GLU A O 1
ATOM 1212 N N . LEU A 1 154 ? -10.631 -21.037 18.035 1.00 90.38 154 LEU A N 1
ATOM 1213 C CA . LEU A 1 154 ? -9.516 -20.127 17.757 1.00 90.38 154 LEU A CA 1
ATOM 1214 C C . LEU A 1 154 ? -9.229 -19.995 16.254 1.00 90.38 154 LEU A C 1
ATOM 1216 O O . LEU A 1 154 ? -8.881 -18.914 15.782 1.00 90.38 154 LEU A O 1
ATOM 1220 N N . LEU A 1 155 ? -9.387 -21.074 15.483 1.00 92.12 155 LEU A N 1
ATOM 1221 C CA . LEU A 1 155 ? -9.231 -21.020 14.028 1.00 92.12 155 LEU A CA 1
ATOM 1222 C C . LEU A 1 155 ? -10.345 -20.201 13.366 1.00 92.12 155 LEU A C 1
ATOM 1224 O O . LEU A 1 155 ? -10.045 -19.401 12.483 1.00 92.12 155 LEU A O 1
ATOM 1228 N N . VAL A 1 156 ? -11.596 -20.345 13.816 1.00 92.00 156 VAL A N 1
ATOM 1229 C CA . VAL A 1 156 ? -12.719 -19.516 13.339 1.00 92.00 156 VAL A CA 1
ATOM 1230 C C . VAL A 1 156 ? -12.479 -18.042 13.671 1.00 92.00 156 VAL A C 1
ATOM 1232 O O . VAL A 1 156 ? -12.675 -17.180 12.816 1.00 92.00 156 VAL A O 1
ATOM 1235 N N . PHE A 1 157 ? -11.974 -17.746 14.872 1.00 92.69 157 PHE A N 1
ATOM 1236 C CA . PHE A 1 157 ? -11.594 -16.389 15.265 1.00 92.69 157 PHE A CA 1
ATOM 1237 C C . PHE A 1 157 ? -10.539 -15.785 14.325 1.00 92.69 157 PHE A C 1
ATOM 1239 O O . PHE A 1 157 ? -10.734 -14.682 13.814 1.00 92.69 157 PHE A O 1
ATOM 1246 N N . LEU A 1 158 ? -9.454 -16.516 14.049 1.00 92.62 158 LEU A N 1
ATOM 1247 C CA . LEU A 1 158 ? -8.390 -16.064 13.144 1.00 92.62 158 LEU A CA 1
ATOM 1248 C C . LEU A 1 158 ? -8.868 -15.912 11.697 1.00 92.62 158 LEU A C 1
ATOM 1250 O O . LEU A 1 158 ? -8.383 -15.046 10.973 1.00 92.62 158 LEU A O 1
ATOM 1254 N N . GLN A 1 159 ? -9.812 -16.744 11.260 1.00 92.94 159 GLN A N 1
ATOM 1255 C CA . GLN A 1 159 ? -10.415 -16.617 9.938 1.00 92.94 159 GLN A CA 1
ATOM 1256 C C . GLN A 1 159 ? -11.277 -15.352 9.831 1.00 92.94 159 GLN A C 1
ATOM 1258 O O . GLN A 1 159 ? -11.289 -14.711 8.785 1.00 92.94 159 GLN A O 1
ATOM 1263 N N . GLN A 1 160 ? -11.976 -14.978 10.905 1.00 92.88 160 GLN A N 1
ATOM 1264 C CA . GLN A 1 160 ? -12.870 -13.822 10.918 1.00 92.88 160 GLN A CA 1
ATOM 1265 C C . GLN A 1 160 ? -12.139 -12.484 11.112 1.00 92.88 160 GLN A C 1
ATOM 1267 O O . GLN A 1 160 ? -12.491 -11.505 10.457 1.00 92.88 160 GLN A O 1
ATOM 1272 N N . TYR A 1 161 ? -11.158 -12.428 12.017 1.00 94.50 161 TYR A N 1
ATOM 1273 C CA . TYR A 1 161 ? -10.461 -11.191 12.401 1.00 94.50 161 TYR A CA 1
ATOM 1274 C C . TYR A 1 161 ? -9.020 -11.102 11.884 1.00 94.50 161 TYR A C 1
ATOM 1276 O O . TYR A 1 161 ? -8.319 -10.133 12.158 1.00 94.50 161 TYR A O 1
ATOM 1284 N N . GLY A 1 162 ? -8.548 -12.106 11.149 1.00 94.69 162 GLY A N 1
ATOM 1285 C CA . GLY A 1 162 ? -7.158 -12.176 10.719 1.00 94.69 162 GLY A CA 1
ATOM 1286 C C . GLY A 1 162 ? -6.198 -12.543 11.851 1.00 94.69 162 GLY A C 1
ATOM 1287 O O . GLY A 1 162 ? -6.587 -12.934 12.951 1.00 94.69 162 GLY A O 1
ATOM 1288 N N . SER A 1 163 ? -4.904 -12.453 11.552 1.00 94.69 163 SER A N 1
ATOM 1289 C CA . SER A 1 163 ? -3.832 -12.798 12.496 1.00 94.69 163 SER A CA 1
ATOM 1290 C C . SER A 1 163 ? -3.178 -11.581 13.145 1.00 94.69 163 SER A C 1
ATOM 1292 O O . SER A 1 163 ? -2.570 -11.718 14.201 1.00 94.69 163 SER A O 1
ATOM 1294 N N . HIS A 1 164 ? -3.269 -10.412 12.513 1.00 95.81 164 HIS A N 1
ATOM 1295 C CA . HIS A 1 164 ? -2.610 -9.178 12.928 1.00 95.81 164 HIS A CA 1
ATOM 1296 C C . HIS A 1 164 ? -3.534 -7.979 12.680 1.00 95.81 164 HIS A C 1
ATOM 1298 O O . HIS A 1 164 ? -4.547 -8.092 11.996 1.00 95.81 164 HIS A O 1
ATOM 1304 N N . TYR A 1 165 ? -3.152 -6.816 13.195 1.00 94.38 165 TYR A N 1
ATOM 1305 C CA . TYR A 1 165 ? -3.714 -5.525 12.799 1.00 94.38 165 TYR A CA 1
ATOM 1306 C C . TYR A 1 165 ? -2.609 -4.656 12.187 1.00 94.38 165 TYR A C 1
ATOM 1308 O O . TYR A 1 165 ? -1.422 -4.881 12.440 1.00 94.38 165 TYR A O 1
ATOM 1316 N N . LEU A 1 166 ? -2.986 -3.662 11.384 1.00 94.62 166 LEU A N 1
ATOM 1317 C CA . LEU A 1 166 ? -2.038 -2.750 10.743 1.00 94.62 166 LEU A CA 1
ATOM 1318 C C . LEU A 1 166 ? -1.705 -1.589 11.685 1.00 94.62 166 LEU A C 1
ATOM 1320 O O . LEU A 1 166 ? -2.557 -0.752 11.949 1.00 94.62 166 LEU A O 1
ATOM 1324 N N . SER A 1 167 ? -0.477 -1.515 12.198 1.00 94.19 167 SER A N 1
ATOM 1325 C CA . SER A 1 167 ? -0.041 -0.405 13.065 1.00 94.19 167 SER A CA 1
ATOM 1326 C C . SER A 1 167 ? 0.388 0.835 12.277 1.00 94.19 167 SER A C 1
ATOM 1328 O O . SER A 1 167 ? 0.140 1.965 12.700 1.00 94.19 167 SER A O 1
ATOM 1330 N N . GLU A 1 168 ? 1.016 0.622 11.123 1.00 95.81 168 GLU A N 1
ATOM 1331 C CA . GLU A 1 168 ? 1.487 1.649 10.203 1.00 95.81 168 GLU A CA 1
ATOM 1332 C C . GLU A 1 168 ? 1.335 1.157 8.760 1.00 95.81 168 GLU A C 1
ATOM 1334 O O . GLU A 1 168 ? 1.654 0.007 8.455 1.00 95.81 168 GLU A O 1
ATOM 1339 N N . ALA A 1 169 ? 0.882 2.033 7.866 1.00 95.94 169 ALA A N 1
ATOM 1340 C CA . ALA A 1 169 ? 0.780 1.751 6.442 1.00 95.94 169 ALA A CA 1
ATOM 1341 C C . ALA A 1 169 ? 1.089 2.993 5.597 1.00 95.94 169 ALA A C 1
ATOM 1343 O O . ALA A 1 169 ? 0.914 4.135 6.029 1.00 95.94 169 ALA A O 1
ATOM 1344 N N . LEU A 1 170 ? 1.567 2.755 4.375 1.00 95.38 170 LEU A N 1
ATOM 1345 C CA . LEU A 1 170 ? 1.807 3.791 3.377 1.00 95.38 170 LEU A CA 1
ATOM 1346 C C . LEU A 1 170 ? 0.687 3.744 2.339 1.00 95.38 170 LEU A C 1
ATOM 1348 O O . LEU A 1 170 ? 0.561 2.763 1.609 1.00 95.38 170 LEU A O 1
ATOM 1352 N N . TYR A 1 171 ? -0.089 4.817 2.265 1.00 93.94 171 TYR A N 1
ATOM 1353 C CA . TYR A 1 171 ? -1.137 5.013 1.273 1.00 93.94 171 TYR A CA 1
ATOM 1354 C C . TYR A 1 171 ? -0.660 5.972 0.192 1.00 93.94 171 TYR A C 1
ATOM 1356 O O . TYR A 1 171 ? 0.216 6.803 0.426 1.00 93.94 171 TYR A O 1
ATOM 1364 N N . GLY A 1 172 ? -1.258 5.869 -0.987 1.00 92.81 172 GLY A N 1
ATOM 1365 C CA . GLY A 1 172 ? -1.062 6.813 -2.074 1.00 92.81 172 GLY A CA 1
ATOM 1366 C C . GLY A 1 172 ? -1.415 6.206 -3.418 1.00 92.81 172 GLY A C 1
ATOM 1367 O O . GLY A 1 172 ? -2.127 5.207 -3.498 1.00 92.81 172 GLY A O 1
ATOM 1368 N N . SER A 1 173 ? -0.931 6.827 -4.483 1.00 91.44 173 SER A N 1
ATOM 1369 C CA . SER A 1 173 ? -1.098 6.362 -5.855 1.00 91.44 173 SER A CA 1
ATOM 1370 C C . SER A 1 173 ? 0.228 5.824 -6.378 1.00 91.44 173 SER A C 1
ATOM 1372 O O . SER A 1 173 ? 1.249 6.509 -6.347 1.00 91.44 173 SER A O 1
ATOM 1374 N N . GLU A 1 174 ? 0.221 4.585 -6.860 1.00 91.44 174 GLU A N 1
ATOM 1375 C CA . GLU A 1 174 ? 1.385 3.951 -7.472 1.00 91.44 174 GLU A CA 1
ATOM 1376 C C . GLU A 1 174 ? 1.051 3.561 -8.912 1.00 91.44 174 GLU A C 1
ATOM 1378 O O . GLU A 1 174 ? 0.100 2.823 -9.157 1.00 91.44 174 GLU A O 1
ATOM 1383 N N . LEU A 1 175 ? 1.859 4.038 -9.859 1.00 92.62 175 LEU A N 1
ATOM 1384 C CA . LEU A 1 175 ? 1.870 3.551 -11.232 1.00 92.62 175 LEU A CA 1
ATOM 1385 C C . LEU A 1 175 ? 3.122 2.699 -11.425 1.00 92.62 175 LEU A C 1
ATOM 1387 O O . LEU A 1 175 ? 4.236 3.194 -11.266 1.00 92.62 175 LEU A O 1
ATOM 1391 N N . SER A 1 176 ? 2.933 1.434 -11.787 1.00 92.44 176 SER A N 1
ATOM 1392 C CA . SER A 1 176 ? 4.012 0.487 -12.068 1.00 92.44 176 SER A CA 1
ATOM 1393 C C . SER A 1 176 ? 3.885 -0.026 -13.502 1.00 92.44 176 SER A C 1
ATOM 1395 O O . SER A 1 176 ? 2.856 -0.587 -13.871 1.00 92.44 176 SER A O 1
ATOM 1397 N N . CYS A 1 177 ? 4.939 0.147 -14.299 1.00 93.38 177 CYS A N 1
ATOM 1398 C CA . CYS A 1 177 ? 5.027 -0.296 -15.688 1.00 93.38 177 CYS A CA 1
ATOM 1399 C C . CYS A 1 177 ? 6.226 -1.225 -15.878 1.00 93.38 177 CYS A C 1
ATOM 1401 O O . CYS A 1 177 ? 7.303 -0.980 -15.335 1.00 93.38 177 CYS A O 1
ATOM 1403 N N . ASN A 1 178 ? 6.062 -2.243 -16.720 1.00 94.25 178 ASN A N 1
ATOM 1404 C CA . ASN A 1 178 ? 7.147 -3.133 -17.121 1.00 94.25 178 ASN A CA 1
ATOM 1405 C C . ASN A 1 178 ? 7.546 -2.839 -18.566 1.00 94.25 178 ASN A C 1
ATOM 1407 O O . ASN A 1 178 ? 6.701 -2.818 -19.461 1.00 94.25 178 ASN A O 1
ATOM 1411 N N . ILE A 1 179 ? 8.839 -2.624 -18.786 1.00 94.94 179 ILE A N 1
ATOM 1412 C CA . ILE A 1 179 ? 9.440 -2.433 -20.102 1.00 94.94 179 ILE A CA 1
ATOM 1413 C C . ILE A 1 179 ? 10.119 -3.741 -20.484 1.00 94.94 179 ILE A C 1
ATOM 1415 O O . ILE A 1 179 ? 10.987 -4.233 -19.762 1.00 94.94 179 ILE A O 1
ATOM 1419 N N . TYR A 1 180 ? 9.720 -4.302 -21.619 1.00 94.75 180 TYR A N 1
ATOM 1420 C CA . TYR A 1 180 ? 10.245 -5.567 -22.115 1.00 94.75 180 TYR A CA 1
ATOM 1421 C C . TYR A 1 180 ? 11.249 -5.309 -23.231 1.00 94.75 180 TYR A C 1
ATOM 1423 O O . TYR A 1 180 ? 10.949 -4.616 -24.203 1.00 94.75 180 TYR A O 1
ATOM 1431 N N . PHE A 1 181 ? 12.434 -5.894 -23.101 1.00 94.06 181 PHE A N 1
ATOM 1432 C CA . PHE A 1 181 ? 13.491 -5.817 -24.097 1.00 94.06 181 PHE A CA 1
ATOM 1433 C C . PHE A 1 181 ? 13.772 -7.205 -24.678 1.00 94.06 181 PHE A C 1
ATOM 1435 O O . PHE A 1 181 ? 13.849 -8.183 -23.930 1.00 94.06 181 PHE A O 1
ATOM 1442 N N . PRO A 1 182 ? 14.013 -7.305 -25.996 1.00 91.38 182 PRO A N 1
ATOM 1443 C CA . PRO A 1 182 ? 14.287 -8.586 -26.642 1.00 91.38 182 PRO A CA 1
ATOM 1444 C C . PRO A 1 182 ? 15.629 -9.191 -26.212 1.00 91.38 182 PRO A C 1
ATOM 1446 O O . PRO A 1 182 ? 15.805 -10.400 -26.280 1.00 91.38 182 PRO A O 1
ATOM 1449 N N . SER A 1 183 ? 16.585 -8.363 -25.778 1.00 92.19 183 SER A N 1
ATOM 1450 C CA . SER A 1 183 ? 17.884 -8.813 -25.281 1.00 92.19 183 SER A CA 1
ATOM 1451 C C . SER A 1 183 ? 18.549 -7.793 -24.366 1.00 92.19 183 SER A C 1
ATOM 1453 O O . SER A 1 183 ? 18.264 -6.592 -24.425 1.00 92.19 183 SER A O 1
ATOM 1455 N N . LYS A 1 184 ? 19.532 -8.259 -23.587 1.00 91.94 184 LYS A N 1
ATOM 1456 C CA . LYS A 1 184 ? 20.435 -7.395 -22.812 1.00 91.94 184 LYS A CA 1
ATOM 1457 C C . LYS A 1 184 ? 21.194 -6.399 -23.689 1.00 91.94 184 LYS A C 1
ATOM 1459 O O . LYS A 1 184 ? 21.324 -5.238 -23.315 1.00 91.94 184 LYS A O 1
ATOM 1464 N N . LYS A 1 185 ? 21.658 -6.823 -24.870 1.00 92.75 185 LYS A N 1
ATOM 1465 C CA . LYS A 1 185 ? 22.389 -5.944 -25.794 1.00 92.75 185 LYS A CA 1
ATOM 1466 C C . LYS A 1 185 ? 21.512 -4.791 -26.289 1.00 92.75 185 LYS A C 1
ATOM 1468 O O . LYS A 1 185 ? 21.960 -3.648 -26.274 1.00 92.75 185 LYS A O 1
ATOM 1473 N N . ALA A 1 186 ? 20.267 -5.080 -26.675 1.00 93.44 186 ALA A N 1
ATOM 1474 C CA . ALA A 1 186 ? 19.317 -4.053 -27.101 1.00 93.44 186 ALA A CA 1
ATOM 1475 C C . ALA A 1 186 ? 19.021 -3.052 -25.973 1.00 93.44 186 ALA A C 1
ATOM 1477 O O . ALA A 1 186 ? 19.054 -1.846 -26.202 1.00 93.44 186 ALA A O 1
ATOM 1478 N N . GLN A 1 187 ? 18.809 -3.542 -24.746 1.00 94.88 187 GLN A N 1
ATOM 1479 C CA . GLN A 1 187 ? 18.590 -2.691 -23.574 1.00 94.88 187 GLN A CA 1
ATOM 1480 C C . GLN A 1 187 ? 19.776 -1.746 -23.325 1.00 94.88 187 GLN A C 1
ATOM 1482 O O . GLN A 1 187 ? 19.574 -0.544 -23.171 1.00 94.88 187 GLN A O 1
ATOM 1487 N N . GLN A 1 188 ? 21.010 -2.256 -23.354 1.00 93.88 188 GLN A N 1
ATOM 1488 C CA . GLN A 1 188 ? 22.212 -1.443 -23.141 1.00 93.88 18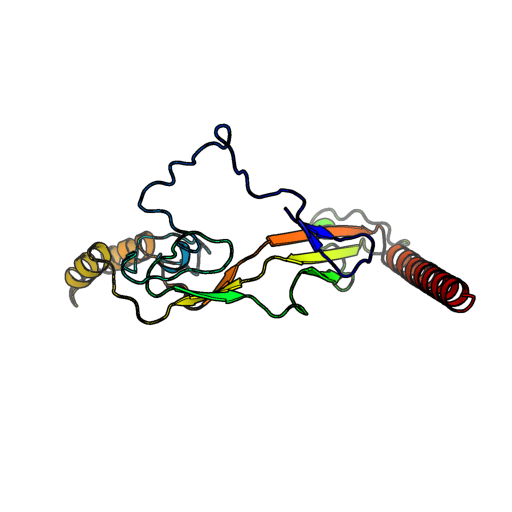8 GLN A CA 1
ATOM 1489 C C . GLN A 1 188 ? 22.398 -0.381 -24.227 1.00 93.88 188 GLN A C 1
ATOM 1491 O O . GLN A 1 188 ? 22.724 0.763 -23.920 1.00 93.88 188 GLN A O 1
ATOM 1496 N N . GLN A 1 189 ? 22.177 -0.739 -25.495 1.00 94.62 189 GLN A N 1
ATOM 1497 C CA . GLN A 1 189 ? 22.278 0.209 -26.605 1.00 94.62 189 GLN A CA 1
ATOM 1498 C C . GLN A 1 189 ? 21.244 1.329 -26.484 1.00 94.62 189 GLN A C 1
ATOM 1500 O O . GLN A 1 189 ? 21.611 2.499 -26.583 1.00 94.62 189 GLN A O 1
ATOM 1505 N N . LEU A 1 190 ? 19.982 0.984 -26.213 1.00 95.62 190 LEU A N 1
ATOM 1506 C CA . LEU A 1 190 ? 18.915 1.965 -26.014 1.00 95.62 190 LEU A CA 1
ATOM 1507 C C . LEU A 1 190 ? 19.187 2.856 -24.800 1.00 95.62 190 LEU A C 1
ATOM 1509 O O . LEU A 1 190 ? 18.977 4.063 -24.873 1.00 95.62 190 LEU A O 1
ATOM 1513 N N . TRP A 1 191 ? 19.701 2.291 -23.707 1.00 94.06 191 TRP A N 1
ATOM 1514 C CA . TRP A 1 191 ? 20.047 3.053 -22.510 1.00 94.06 191 TRP A CA 1
ATOM 1515 C C . TRP A 1 191 ? 21.154 4.080 -22.774 1.00 94.06 191 TRP A C 1
ATOM 1517 O O . TRP A 1 191 ? 20.999 5.253 -22.443 1.00 94.06 191 TRP A O 1
ATOM 1527 N N . LEU A 1 192 ? 22.242 3.669 -23.432 1.00 94.56 192 LEU A N 1
ATOM 1528 C CA . LEU A 1 192 ? 23.340 4.571 -23.793 1.00 94.56 192 LEU A CA 1
ATOM 1529 C C . LEU A 1 192 ? 22.887 5.660 -24.776 1.00 94.56 192 LEU A C 1
ATOM 1531 O O . LEU A 1 192 ? 23.275 6.820 -24.639 1.00 94.56 192 LEU A O 1
ATOM 1535 N N . GLN A 1 193 ? 22.044 5.306 -25.751 1.00 94.19 193 GLN A N 1
ATOM 1536 C CA . GLN A 1 193 ? 21.452 6.274 -26.677 1.00 94.19 193 GLN A CA 1
ATOM 1537 C C . GLN A 1 193 ? 20.570 7.286 -25.946 1.00 94.19 193 GLN A C 1
ATOM 1539 O O . GLN A 1 193 ? 20.703 8.486 -26.177 1.00 94.19 193 GLN A O 1
ATOM 1544 N N . TYR A 1 194 ? 19.716 6.818 -25.036 1.00 91.81 194 TYR A N 1
ATOM 1545 C CA . TYR A 1 194 ? 18.869 7.673 -24.213 1.00 91.81 194 TYR A CA 1
ATOM 1546 C C . TYR A 1 194 ? 19.700 8.652 -23.377 1.00 91.81 194 TYR A C 1
ATOM 1548 O O . TYR A 1 194 ? 19.448 9.854 -23.416 1.00 91.81 194 TYR A O 1
ATOM 1556 N N . GLN A 1 195 ? 20.736 8.169 -22.683 1.00 90.94 195 GLN A N 1
ATOM 1557 C CA . GLN A 1 195 ? 21.626 9.024 -21.894 1.00 90.94 195 GLN A CA 1
ATOM 1558 C C . GLN A 1 195 ? 22.275 10.115 -22.747 1.00 90.94 195 GLN A C 1
ATOM 1560 O O . GLN A 1 195 ? 22.315 11.269 -22.326 1.00 90.94 195 GLN A O 1
ATOM 1565 N N . LYS A 1 196 ? 22.733 9.769 -23.955 1.00 92.19 196 LYS A N 1
ATOM 1566 C CA . LYS A 1 196 ? 23.313 10.742 -24.883 1.00 92.19 196 LYS A CA 1
ATOM 1567 C C . LYS A 1 196 ? 22.301 11.819 -25.285 1.00 92.19 196 LYS A C 1
ATOM 1569 O O . LYS A 1 196 ? 22.581 12.997 -25.105 1.00 92.19 196 LYS A O 1
ATOM 1574 N N . VAL A 1 197 ? 21.116 11.419 -25.756 1.00 89.94 197 VAL A N 1
ATOM 1575 C CA . VAL A 1 197 ? 20.062 12.356 -26.188 1.00 89.94 197 VAL A CA 1
ATOM 1576 C C . VAL A 1 197 ? 19.649 13.293 -25.053 1.00 89.94 197 VAL A C 1
ATOM 1578 O O . VAL A 1 197 ? 19.478 14.488 -25.270 1.00 89.94 197 VAL A O 1
ATOM 1581 N N . ILE A 1 198 ? 19.514 12.773 -23.834 1.00 85.56 198 ILE A N 1
ATOM 1582 C CA . ILE A 1 198 ? 19.129 13.581 -22.676 1.00 85.56 198 ILE A CA 1
ATOM 1583 C C . ILE A 1 198 ? 20.204 14.612 -22.329 1.00 85.56 198 ILE A C 1
ATOM 1585 O O . ILE A 1 198 ? 19.875 15.775 -22.105 1.00 85.56 198 ILE A O 1
ATOM 1589 N N . VAL A 1 199 ? 21.479 14.217 -22.306 1.00 84.00 199 VAL A N 1
ATOM 1590 C CA . VAL A 1 199 ? 22.585 15.152 -22.050 1.00 84.00 199 VAL A CA 1
ATOM 1591 C C . VAL A 1 199 ? 22.635 16.245 -23.120 1.00 84.00 199 VAL A C 1
ATOM 1593 O O . VAL A 1 199 ? 22.755 17.423 -22.777 1.00 84.00 199 VAL A O 1
ATOM 1596 N N . ASP A 1 200 ? 22.472 15.881 -24.393 1.00 79.50 200 ASP A N 1
ATOM 1597 C CA . ASP A 1 200 ? 22.441 16.839 -25.500 1.00 79.50 200 ASP A CA 1
ATOM 1598 C C . ASP A 1 200 ? 21.279 17.843 -25.326 1.00 79.50 200 ASP A C 1
ATOM 1600 O O . ASP A 1 200 ? 21.492 19.057 -25.383 1.00 79.50 200 ASP A O 1
ATOM 1604 N N . LEU A 1 201 ? 20.070 17.375 -24.989 1.00 74.94 201 LEU A N 1
ATOM 1605 C CA . LEU A 1 201 ? 18.907 18.237 -24.723 1.00 74.94 201 LEU A CA 1
ATOM 1606 C C . LEU A 1 201 ? 19.130 19.194 -23.541 1.00 74.94 201 LEU A C 1
ATOM 1608 O O . LEU A 1 201 ? 18.815 20.381 -23.640 1.00 74.94 201 LEU A O 1
ATOM 1612 N N . TYR A 1 202 ? 19.707 18.716 -22.435 1.00 67.75 202 TYR A N 1
ATOM 1613 C CA . TYR A 1 202 ? 20.024 19.578 -21.291 1.00 67.75 202 TYR A CA 1
ATOM 1614 C C . TYR A 1 202 ? 21.056 20.654 -21.642 1.00 67.75 202 TYR A C 1
ATOM 1616 O O . TYR A 1 202 ? 20.916 21.801 -21.219 1.00 67.75 202 TYR A O 1
ATOM 1624 N N . THR A 1 203 ? 22.068 20.310 -22.438 1.00 69.88 203 THR A N 1
ATOM 1625 C CA . THR A 1 203 ? 23.128 21.247 -22.845 1.00 69.88 203 THR A CA 1
ATOM 1626 C C . THR A 1 203 ? 22.585 22.337 -23.772 1.00 69.88 203 THR A C 1
ATOM 1628 O O . THR A 1 203 ? 22.928 23.513 -23.624 1.00 69.88 203 THR A O 1
ATOM 1631 N N . THR A 1 204 ? 21.669 21.967 -24.670 1.00 65.88 204 THR A N 1
ATOM 1632 C CA . THR A 1 204 ? 20.980 22.910 -25.566 1.00 65.88 204 THR A CA 1
ATOM 1633 C C . THR A 1 204 ? 20.088 23.882 -24.777 1.00 65.88 204 THR A C 1
ATOM 1635 O O . THR A 1 204 ? 20.140 25.091 -24.978 1.00 65.88 204 THR A O 1
ATOM 1638 N N . HIS A 1 205 ? 19.358 23.397 -23.766 1.00 59.16 205 HIS A N 1
ATOM 1639 C CA . HIS A 1 205 ? 18.519 24.256 -22.917 1.00 59.16 205 HIS A CA 1
ATOM 1640 C C . HIS A 1 205 ? 19.291 25.225 -22.004 1.00 59.16 205 HIS A C 1
ATOM 1642 O O . HIS A 1 205 ? 18.730 26.239 -21.583 1.00 59.16 205 HIS A O 1
ATOM 1648 N N . ILE A 1 206 ? 20.541 24.919 -21.642 1.00 58.88 206 ILE A N 1
ATOM 1649 C CA . ILE A 1 206 ? 21.394 25.822 -20.848 1.00 58.88 206 ILE A CA 1
ATOM 1650 C C . ILE A 1 206 ? 21.980 26.929 -21.732 1.00 58.88 206 ILE A C 1
ATOM 1652 O O . ILE A 1 206 ? 22.080 28.071 -21.293 1.00 58.88 206 ILE A O 1
ATOM 1656 N N . THR A 1 207 ? 22.333 26.613 -22.978 1.00 57.06 207 THR A N 1
ATOM 1657 C CA . THR A 1 207 ? 22.873 27.599 -23.928 1.00 57.06 207 THR A CA 1
ATOM 1658 C C . THR A 1 207 ? 21.818 28.620 -24.363 1.00 57.06 207 THR A C 1
ATOM 1660 O O . THR A 1 207 ? 22.128 29.808 -24.439 1.00 57.06 207 THR A O 1
ATOM 1663 N N . GLU A 1 208 ? 20.559 28.207 -24.521 1.00 52.44 208 GLU A N 1
ATOM 1664 C CA . GLU A 1 208 ? 19.439 29.124 -24.792 1.00 52.44 208 GLU A CA 1
ATOM 1665 C C . GLU A 1 208 ? 19.075 30.018 -23.591 1.00 52.44 208 GLU A C 1
ATOM 1667 O O . GLU A 1 208 ? 18.698 31.166 -23.782 1.00 52.44 208 GLU A O 1
ATOM 1672 N N . ARG A 1 209 ? 19.238 29.550 -22.343 1.00 53.28 209 ARG A N 1
ATOM 1673 C CA . ARG A 1 209 ? 18.983 30.369 -21.136 1.00 53.28 209 AR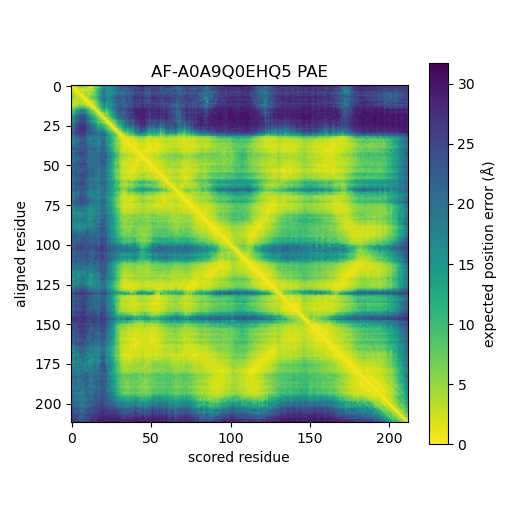G A CA 1
ATOM 1674 C C . ARG A 1 209 ? 20.142 31.272 -20.708 1.00 53.28 209 ARG A C 1
ATOM 1676 O O . ARG A 1 209 ? 19.944 32.132 -19.862 1.00 53.28 209 ARG A O 1
ATOM 1683 N N . GLY A 1 210 ? 21.343 31.059 -21.241 1.00 48.09 210 GLY A N 1
ATOM 1684 C CA . GLY A 1 210 ? 22.511 31.919 -21.013 1.00 48.09 210 GLY A CA 1
ATOM 1685 C C . GLY A 1 210 ? 22.663 33.049 -22.038 1.00 48.09 210 GLY A C 1
ATOM 1686 O O . GLY A 1 210 ? 23.695 33.715 -22.041 1.00 48.09 210 GLY A O 1
ATOM 1687 N N . SER A 1 211 ? 21.686 33.211 -22.936 1.00 46.97 211 SER A N 1
ATOM 1688 C CA . SER A 1 211 ? 21.660 34.221 -24.003 1.00 46.97 211 SER A CA 1
ATOM 1689 C C . SER A 1 211 ? 20.477 35.206 -23.901 1.00 46.97 211 SER A C 1
ATOM 1691 O O . SER A 1 211 ? 20.224 35.950 -24.848 1.00 46.97 211 SER A O 1
ATOM 1693 N N . GLU A 1 212 ? 19.823 35.260 -22.733 1.00 40.28 212 GLU A N 1
ATOM 1694 C CA . GLU A 1 212 ? 18.980 36.371 -22.241 1.00 40.28 212 GLU A CA 1
ATOM 1695 C C . GLU A 1 212 ? 19.665 37.048 -21.044 1.00 40.28 212 GLU A C 1
ATOM 1697 O O . GLU A 1 212 ? 19.546 38.289 -20.923 1.00 40.28 212 GLU A O 1
#

Secondary structure (DSSP, 8-state):
-EEE-TTSS-EEESS----STTS------TT--TTGGGGEEEETTTTEEEEEE-B-----S----TTSPPPPTTEEEEEPPTTTTTEEEEPPPEE-GGGTSSS----TTT---EEEEEEEEEEEEEEEE-S-PBPHHHHHHHHH--TT--HHHHHHHHHHH-SEE-SEEEEEEEEEEEEEES-HHHHHHHHHHHHHHHHHHHHHHHHHHT--

Foldseek 3Di:
DWDQDPVNQDIDDPDDDPPDPPDPPPPPPPQDFVVSQLQAAAAPVVRDTRQDGFFDFDQPDQCDDPPDDGGTPQKDKDWDDSVLAFDKDKADKDFDVVLVPDPRDADVVQNGKIKIKIKTWHPKMKIFGGDTHTDPVNVVLVVVDDPPDDPVSVVVVCNRGNDGGDGIDMDGDMDMDMDIGSHPVRVVVVVVVVVVVVVVVVVVVVVVVVVD

Mean predicted aligned error: 11.54 Å